Protein 2QND (pdb70)

Radius of gyration: 22.55 Å; Cα contacts (8 Å, |Δi|>4): 553; chains: 2; bounding box: 33×70×51 Å

Solvent-accessible surface area: 15335 Å² total

GO terms:
  GO:0005634 nucleus (C, IDA)
  GO:0005737 cytoplasm (C, IDA)
  GO:0003729 mRNA binding (F, IDA)
  GO:0035591 signaling adaptor activity (F, IDA)
  GO:0140694 membraneless organelle assembly (P, IDA)
  GO:0036464 cytoplasmic ribonucleoprotein granule (C, IDA)
  GO:0005730 nucleolus (C, TAS)
  GO:0005737 cytoplasm (C, TAS)
  GO:0005515 protein binding (F, IPI)
  GO:0002092 positive regulation of receptor internalization (P, IDA)
  GO:0042995 cell projection (C, IDA)
  GO:0043005 neuron projection (C, IDA)
  GO:0043204 perikaryon (C, IDA)
  GO:0043232 intracellular membraneless organelle (C, IDA)
  GO:0048471 perinuclear region of cytoplasm (C, IDA)
  GO:0071598 neuronal ribonucleoprotein granule (C, IDA)
  GO:0005654 nucleoplasm (C, IDA)
  GO:0005730 nucleolus (C, IDA)
  GO:0010494 cytoplasmic stress granule (C, IDA)
  GO:0030426 growth cone (C, IDA)

Structure (mmCIF, N/CA/C/O backbone):
data_2QND
#
_entry.id   2QND
#
_cell.length_a   71.00
_cell.length_b   70.70
_cell.length_c   68.16
_cell.angle_alpha   90.00
_cell.angle_beta   107.23
_cell.angle_gamma   90.00
#
_symmetry.space_group_name_H-M   'C 1 2 1'
#
loop_
_entity.id
_entity.type
_entity.pdbx_description
1 polymer 'FMR1 protein'
2 non-polymer 'MAGNESIUM ION'
3 water water
#
loop_
_atom_site.group_PDB
_atom_site.id
_atom_site.type_symbol
_atom_site.label_atom_id
_atom_site.label_alt_id
_atom_site.label_comp_id
_atom_site.label_asym_id
_atom_site.label_entity_id
_atom_site.label_seq_id
_atom_site.pdbx_PDB_ins_code
_atom_site.Cartn_x
_atom_site.Cartn_y
_atom_site.Cartn_z
_atom_site.occupancy
_atom_site.B_iso_or_equiv
_atom_site.auth_seq_id
_atom_site.auth_comp_id
_atom_site.auth_asym_id
_atom_site.auth_atom_id
_atom_site.pdbx_PDB_model_num
ATOM 1 N N . PHE A 1 4 ? 33.023 17.225 8.162 1.00 62.25 4 PHE A N 1
ATOM 2 C CA . PHE A 1 4 ? 32.896 18.506 8.913 1.00 63.35 4 PHE A CA 1
ATOM 3 C C . PHE A 1 4 ? 33.806 19.599 8.363 1.00 63.13 4 PHE A C 1
ATOM 4 O O . PHE A 1 4 ? 35.027 19.433 8.283 1.00 62.83 4 PHE A O 1
ATOM 12 N N . HIS A 1 5 ? 33.188 20.722 8.009 1.00 62.83 5 HIS A N 1
ATOM 13 C CA . HIS A 1 5 ? 33.870 21.830 7.360 1.00 62.39 5 HIS A CA 1
ATOM 14 C C . HIS A 1 5 ? 33.395 23.159 7.945 1.00 60.94 5 HIS A C 1
ATOM 15 O O . HIS A 1 5 ? 32.191 23.417 8.016 1.00 60.15 5 HIS A O 1
ATOM 22 N N . GLU A 1 6 ? 34.346 23.990 8.372 1.00 58.88 6 GLU A N 1
ATOM 23 C CA . GLU A 1 6 ? 34.041 25.359 8.784 1.00 58.66 6 GLU A CA 1
ATOM 24 C C . GLU A 1 6 ? 34.874 26.378 8.029 1.00 55.53 6 GLU A C 1
ATOM 25 O O . GLU A 1 6 ? 35.938 26.064 7.508 1.00 54.73 6 GLU A O 1
ATOM 31 N N . GLN A 1 7 ? 34.359 27.599 7.957 1.00 52.45 7 GLN A N 1
ATOM 32 C CA . GLN A 1 7 ? 35.046 28.672 7.272 1.00 51.33 7 GLN A CA 1
ATOM 33 C C . GLN A 1 7 ? 34.791 29.983 7.966 1.00 48.53 7 GLN A C 1
ATOM 34 O O . GLN A 1 7 ? 33.687 30.237 8.452 1.00 46.22 7 GLN A O 1
ATOM 40 N N . PHE A 1 8 ? 35.834 30.806 7.998 1.00 47.19 8 PHE A N 1
ATOM 41 C CA . PHE A 1 8 ? 35.810 32.110 8.658 1.00 44.84 8 PHE A CA 1
ATOM 42 C C . PHE A 1 8 ? 36.785 33.006 7.928 1.00 43.54 8 PHE A C 1
ATOM 43 O O . PHE A 1 8 ? 37.708 32.521 7.257 1.00 41.90 8 PHE A O 1
ATOM 51 N N . ILE A 1 9 ? 36.555 34.309 8.045 1.00 41.28 9 ILE A N 1
ATOM 52 C CA . ILE A 1 9 ? 37.353 35.309 7.352 1.00 42.76 9 ILE A CA 1
ATOM 53 C C . ILE A 1 9 ? 38.267 35.887 8.397 1.00 44.45 9 ILE A C 1
ATOM 54 O O . ILE A 1 9 ? 37.854 36.055 9.544 1.00 43.25 9 ILE A O 1
ATOM 59 N N . VAL A 1 10 ? 39.523 36.112 8.031 1.00 44.43 10 VAL A N 1
ATOM 60 C CA . VAL A 1 10 ? 40.478 36.801 8.899 1.00 43.96 10 VAL A CA 1
ATOM 61 C C . VAL A 1 10 ? 40.900 38.053 8.138 1.00 48.00 10 VAL A C 1
ATOM 62 O O . VAL A 1 10 ? 41.377 37.971 6.998 1.00 49.75 10 VAL A O 1
ATOM 66 N N . ARG A 1 11 ? 40.689 39.215 8.744 1.00 47.90 11 ARG A N 1
ATOM 67 C CA . ARG A 1 11 ? 41.020 40.464 8.080 1.00 49.80 11 ARG A CA 1
ATOM 68 C C . ARG A 1 11 ? 42.476 40.392 7.589 1.00 47.83 11 ARG A C 1
ATOM 69 O O . ARG A 1 11 ? 43.338 39.823 8.259 1.00 47.24 11 ARG A O 1
ATOM 77 N N . GLU A 1 12 ? 42.749 40.949 6.409 1.00 47.38 12 GLU A N 1
ATOM 78 C CA . GLU A 1 12 ? 44.035 40.727 5.743 1.00 47.45 12 GLU A CA 1
ATOM 79 C C . GLU A 1 12 ? 45.256 41.253 6.485 1.00 45.62 12 GLU A C 1
ATOM 80 O O . GLU A 1 12 ? 46.351 40.677 6.394 1.00 45.73 12 GLU A O 1
ATOM 86 N N . ASP A 1 13 ? 45.079 42.358 7.194 1.00 43.37 13 ASP A N 1
ATOM 87 C CA . ASP A 1 13 ? 46.146 42.902 8.050 1.00 46.40 13 ASP A CA 1
ATOM 88 C C . ASP A 1 13 ? 46.461 42.101 9.315 1.00 45.77 13 ASP A C 1
ATOM 89 O O . ASP A 1 13 ? 47.473 42.369 9.988 1.00 44.47 13 ASP A O 1
ATOM 94 N N . LEU A 1 14 ? 45.603 41.135 9.643 1.00 44.11 14 LEU A N 1
ATOM 95 C CA . LEU A 1 14 ? 45.839 40.191 10.762 1.00 44.09 14 LEU A CA 1
ATOM 96 C C . LEU A 1 14 ? 46.347 38.845 10.263 1.00 41.77 14 LEU A C 1
ATOM 97 O O . LEU A 1 14 ? 46.548 37.923 11.034 1.00 43.03 14 LEU A O 1
ATOM 110 N N . GLY A 1 16 ? 49.223 37.766 9.142 1.00 38.19 16 GLY A N 1
ATOM 111 C CA . GLY A 1 16 ? 50.500 37.330 9.726 1.00 39.19 16 GLY A CA 1
ATOM 112 C C . GLY A 1 16 ? 50.426 36.763 11.136 1.00 43.92 16 GLY A C 1
ATOM 113 O O . GLY A 1 16 ? 51.288 35.962 11.528 1.00 40.94 16 GLY A O 1
ATOM 114 N N . LEU A 1 17 ? 49.409 37.173 11.903 1.00 43.91 17 LEU A N 1
ATOM 115 C CA . LEU A 1 17 ? 49.118 36.547 13.194 1.00 42.94 17 LEU A CA 1
ATOM 116 C C . LEU A 1 17 ? 48.570 35.128 13.006 1.00 42.62 17 LEU A C 1
ATOM 117 O O . LEU A 1 17 ? 49.073 34.190 13.622 1.00 42.52 17 LEU A O 1
ATOM 122 N N . ALA A 1 18 ? 47.578 34.972 12.124 1.00 45.27 18 ALA A N 1
ATOM 123 C CA . ALA A 1 18 ? 46.972 33.668 11.799 1.00 43.61 18 ALA A CA 1
ATOM 124 C C . ALA A 1 18 ? 47.979 32.626 11.303 1.00 40.01 18 ALA A C 1
ATOM 125 O O . ALA A 1 18 ? 47.932 31.436 11.697 1.00 35.90 18 ALA A O 1
ATOM 127 N N . ILE A 1 19 ? 48.892 33.077 10.443 1.00 41.27 19 ILE A N 1
ATOM 128 C CA . ILE A 1 19 ? 49.877 32.192 9.846 1.00 42.07 19 ILE A CA 1
ATOM 129 C C . ILE A 1 19 ? 51.039 32.045 10.797 1.00 39.13 19 ILE A C 1
ATOM 130 O O . ILE A 1 19 ? 51.509 30.943 11.031 1.00 40.90 19 ILE A O 1
ATOM 135 N N . GLY A 1 20 ? 51.492 33.164 11.351 1.00 41.28 20 GLY A N 1
ATOM 136 C CA . GLY A 1 20 ? 52.550 33.157 12.355 1.00 41.83 20 GLY A CA 1
ATOM 137 C C . GLY A 1 20 ? 53.906 33.149 11.705 1.00 43.80 20 GLY A C 1
ATOM 138 O O . GLY A 1 20 ? 54.027 32.854 10.507 1.00 42.84 20 GLY A O 1
ATOM 139 N N . THR A 1 21 ? 54.939 33.456 12.479 1.00 43.56 21 THR A N 1
ATOM 140 C CA . THR A 1 21 ? 56.285 33.572 11.917 1.00 47.10 21 THR A CA 1
ATOM 141 C C . THR A 1 21 ? 56.745 32.258 11.290 1.00 48.45 21 THR A C 1
ATOM 142 O O . THR A 1 21 ? 56.951 31.259 11.982 1.00 49.53 21 THR A O 1
ATOM 146 N N . HIS A 1 22 ? 56.906 32.272 9.963 1.00 46.08 22 HIS A N 1
ATOM 147 C CA . HIS A 1 22 ? 57.215 31.074 9.189 1.00 44.67 22 HIS A CA 1
ATOM 148 C C . HIS A 1 22 ? 56.201 29.940 9.389 1.00 41.20 22 HIS A C 1
ATOM 149 O O . HIS A 1 22 ? 56.573 28.763 9.397 1.00 41.68 22 HIS A O 1
ATOM 156 N N . GLY A 1 23 ? 54.927 30.306 9.524 1.00 37.18 23 GLY A N 1
ATOM 157 C CA . GLY A 1 23 ? 53.835 29.354 9.544 1.00 40.49 23 GLY A CA 1
ATOM 158 C C . GLY A 1 23 ? 53.605 28.713 10.900 1.00 42.42 23 GLY A C 1
ATOM 159 O O . GLY A 1 23 ? 52.793 27.806 11.016 1.00 44.19 23 GLY A O 1
ATOM 160 N N . ALA A 1 24 ? 54.303 29.194 11.925 1.00 43.40 24 ALA A N 1
ATOM 161 C CA . ALA A 1 24 ? 54.299 28.556 13.232 1.00 43.19 24 ALA A CA 1
ATOM 162 C C . ALA A 1 24 ? 52.879 28.334 13.742 1.00 45.57 24 ALA A C 1
ATOM 163 O O . ALA A 1 24 ? 52.569 27.280 14.293 1.00 44.67 24 ALA A O 1
ATOM 165 N N . ASN A 1 25 ? 52.014 29.323 13.554 1.00 42.69 25 ASN A N 1
ATOM 166 C CA . ASN A 1 25 ? 50.666 29.225 14.101 1.00 43.46 25 ASN A CA 1
ATOM 167 C C . ASN A 1 25 ? 49.776 28.289 13.291 1.00 44.54 25 ASN A C 1
ATOM 168 O O . ASN A 1 25 ? 49.059 27.456 13.855 1.00 43.97 25 ASN A O 1
ATOM 173 N N . ILE A 1 26 ? 49.835 28.411 11.961 1.00 42.23 26 ILE A N 1
ATOM 174 C CA . ILE A 1 26 ? 49.032 27.556 11.111 1.00 41.80 26 ILE A CA 1
ATOM 175 C C . ILE A 1 26 ? 49.500 26.101 11.234 1.00 39.57 26 ILE A C 1
ATOM 176 O O . ILE A 1 26 ? 48.701 25.172 11.166 1.00 40.22 26 ILE A O 1
ATOM 181 N N . GLN A 1 27 ? 50.798 25.914 11.456 1.00 41.80 27 GLN A N 1
ATOM 182 C CA . GLN A 1 27 ? 51.348 24.594 11.738 1.00 43.12 27 GLN A CA 1
ATOM 183 C C . GLN A 1 27 ? 50.660 23.932 12.950 1.00 42.60 27 GLN A C 1
ATOM 184 O O . GLN A 1 27 ? 50.265 22.783 12.895 1.00 41.64 27 GLN A O 1
ATOM 190 N N . GLN A 1 28 ? 50.502 24.686 14.027 1.00 45.97 28 GLN A N 1
ATOM 191 C CA . GLN A 1 28 ? 49.748 24.220 15.181 1.00 46.61 28 GLN A CA 1
ATOM 192 C C . GLN A 1 28 ? 48.335 23.832 14.829 1.00 42.19 28 GLN A C 1
ATOM 193 O O . GLN A 1 28 ? 47.877 22.791 15.239 1.00 41.78 28 GLN A O 1
ATOM 199 N N . ALA A 1 29 ? 47.634 24.670 14.080 1.00 44.12 29 ALA A N 1
ATOM 200 C CA . ALA A 1 29 ? 46.260 24.336 13.714 1.00 45.72 29 ALA A CA 1
ATOM 201 C C . ALA A 1 29 ? 46.243 23.083 12.848 1.00 47.14 29 ALA A C 1
ATOM 202 O O . ALA A 1 29 ? 45.322 22.259 12.947 1.00 49.62 29 ALA A O 1
ATOM 204 N N . ARG A 1 30 ? 47.265 22.912 12.014 1.00 45.78 30 ARG A N 1
ATOM 205 C CA . ARG A 1 30 ? 47.324 21.703 11.177 1.00 46.91 30 ARG A CA 1
ATOM 206 C C . ARG A 1 30 ? 47.597 20.421 11.956 1.00 47.86 30 ARG A C 1
ATOM 207 O O . ARG A 1 30 ? 47.064 19.372 11.609 1.00 48.30 30 ARG A O 1
ATOM 215 N N . LYS A 1 31 ? 48.418 20.493 12.995 1.00 50.76 31 LYS A N 1
ATOM 216 C CA . LYS A 1 31 ? 48.764 19.300 13.762 1.00 52.10 31 LYS A CA 1
ATOM 217 C C . LYS A 1 31 ? 47.701 18.918 14.801 1.00 51.72 31 LYS A C 1
ATOM 218 O O . LYS A 1 31 ? 47.954 18.067 15.641 1.00 52.60 31 LYS A O 1
ATOM 224 N N . VAL A 1 32 ? 46.519 19.535 14.751 1.00 50.31 32 VAL A N 1
ATOM 225 C CA . VAL A 1 32 ? 45.404 19.139 15.628 1.00 47.52 32 VAL A CA 1
ATOM 226 C C . VAL A 1 32 ? 44.851 17.777 15.168 1.00 46.04 32 VAL A C 1
ATOM 227 O O . VAL A 1 32 ? 44.422 17.636 14.027 1.00 44.93 32 VAL A O 1
ATOM 231 N N . PRO A 1 33 ? 44.827 16.784 16.072 1.00 45.15 33 PRO A N 1
ATOM 232 C CA . PRO A 1 33 ? 44.372 15.463 15.657 1.00 47.00 33 PRO A CA 1
ATOM 233 C C . PRO A 1 33 ? 42.921 15.522 15.202 1.00 47.40 33 PRO A C 1
ATOM 234 O O . PRO A 1 33 ? 42.091 16.135 15.874 1.00 46.56 33 PRO A O 1
ATOM 238 N N . GLY A 1 34 ? 42.641 14.928 14.046 1.00 48.27 34 GLY A N 1
ATOM 239 C CA . GLY A 1 34 ? 41.313 14.983 13.441 1.00 48.86 34 GLY A CA 1
ATOM 240 C C . GLY A 1 34 ? 41.180 15.971 12.293 1.00 48.39 34 GLY A C 1
ATOM 241 O O . GLY A 1 34 ? 40.285 15.826 11.466 1.00 50.36 34 GLY A O 1
ATOM 242 N N . VAL A 1 35 ? 42.048 16.980 12.239 1.00 48.73 35 VAL A N 1
ATOM 243 C CA . VAL A 1 35 ? 41.996 17.966 11.158 1.00 48.65 35 VAL A CA 1
ATOM 244 C C . VAL A 1 35 ? 42.591 17.342 9.902 1.00 49.90 35 VAL A C 1
ATOM 245 O O . VAL A 1 35 ? 43.732 16.882 9.902 1.00 53.22 35 VAL A O 1
ATOM 249 N N . THR A 1 36 ? 41.791 17.306 8.843 1.00 48.41 36 THR A N 1
ATOM 250 C CA . THR A 1 36 ? 42.182 16.722 7.565 1.00 45.69 36 THR A CA 1
ATOM 251 C C . THR A 1 36 ? 42.945 17.731 6.725 1.00 45.70 36 THR A C 1
ATOM 252 O O . THR A 1 36 ? 43.937 17.381 6.080 1.00 49.10 36 THR A O 1
ATOM 256 N N . ALA A 1 37 ? 42.483 18.979 6.729 1.00 43.15 37 ALA A N 1
ATOM 257 C CA . ALA A 1 37 ? 43.055 20.016 5.874 1.00 44.17 37 ALA A CA 1
ATOM 258 C C . ALA A 1 37 ? 42.622 21.429 6.269 1.00 44.10 37 ALA A C 1
ATOM 259 O O . ALA A 1 37 ? 41.511 21.649 6.755 1.00 44.62 37 ALA A O 1
ATOM 261 N N . ILE A 1 38 ? 43.517 22.382 6.034 1.00 44.68 38 ILE A N 1
ATOM 262 C CA . ILE A 1 38 ? 43.233 23.801 6.226 1.00 43.50 38 ILE A CA 1
ATOM 263 C C . ILE A 1 38 ? 43.652 24.556 4.987 1.00 45.03 38 ILE A C 1
ATOM 264 O O . ILE A 1 38 ? 44.809 24.497 4.599 1.00 47.50 38 ILE A O 1
ATOM 269 N N . ASP A 1 39 ? 42.735 25.273 4.360 1.00 48.19 39 ASP A N 1
ATOM 270 C CA . ASP A 1 39 ? 43.082 25.998 3.136 1.00 50.35 39 ASP A CA 1
ATOM 271 C C . ASP A 1 39 ? 42.733 27.447 3.285 1.00 49.92 39 ASP A C 1
ATOM 272 O O . ASP A 1 39 ? 41.646 27.768 3.729 1.00 50.24 39 ASP A O 1
ATOM 277 N N . LEU A 1 40 ? 43.636 28.318 2.852 1.00 51.49 40 LEU A N 1
ATOM 278 C CA . LEU A 1 40 ? 43.353 29.731 2.825 1.00 51.50 40 LEU A CA 1
ATOM 279 C C . LEU A 1 40 ? 43.088 30.166 1.378 1.00 51.30 40 LEU A C 1
ATOM 280 O O . LEU A 1 40 ? 43.943 30.003 0.499 1.00 47.53 40 LEU A O 1
ATOM 285 N N . ASP A 1 41 ? 41.876 30.672 1.147 1.00 51.50 41 ASP A N 1
ATOM 286 C CA . ASP A 1 41 ? 41.513 31.384 -0.081 1.00 53.20 41 ASP A CA 1
ATOM 287 C C . ASP A 1 41 ? 41.938 32.853 0.088 1.00 52.76 41 ASP A C 1
ATOM 288 O O . ASP A 1 41 ? 41.209 33.679 0.663 1.00 53.42 41 ASP A O 1
ATOM 293 N N . GLU A 1 42 ? 43.140 33.156 -0.410 1.00 52.55 42 GLU A N 1
ATOM 294 C CA . GLU A 1 42 ? 43.782 34.458 -0.195 1.00 51.73 42 GLU A CA 1
ATOM 295 C C . GLU A 1 42 ? 43.049 35.648 -0.839 1.00 52.33 42 GLU A C 1
ATOM 296 O O . GLU A 1 42 ? 43.199 36.780 -0.387 1.00 56.06 42 GLU A O 1
ATOM 302 N N . ASP A 1 43 ? 42.252 35.409 -1.871 1.00 50.71 43 ASP A N 1
ATOM 303 C CA . ASP A 1 43 ? 41.479 36.502 -2.465 1.00 50.39 43 ASP A CA 1
ATOM 304 C C . ASP A 1 43 ? 40.190 36.804 -1.700 1.00 48.85 43 ASP A C 1
ATOM 305 O O . ASP A 1 43 ? 39.515 37.784 -1.989 1.00 48.10 43 ASP A O 1
ATOM 310 N N . THR A 1 44 ? 39.836 35.963 -0.739 1.00 47.19 44 THR A N 1
ATOM 311 C CA . THR A 1 44 ? 38.737 36.292 0.173 1.00 46.33 44 THR A CA 1
ATOM 312 C C . THR A 1 44 ? 39.137 36.219 1.638 1.00 45.27 44 THR A C 1
ATOM 313 O O . THR A 1 44 ? 38.280 36.407 2.504 1.00 46.88 44 THR A O 1
ATOM 317 N N . CYS A 1 45 ? 40.421 35.945 1.908 1.00 45.71 45 CYS A N 1
ATOM 318 C CA . CYS A 1 45 ? 40.949 35.797 3.275 1.00 46.04 45 CYS A CA 1
ATOM 319 C C . CYS A 1 45 ? 40.163 34.809 4.130 1.00 43.72 45 CYS A C 1
ATOM 320 O O . CYS A 1 45 ? 40.063 34.972 5.353 1.00 40.76 45 CYS A O 1
ATOM 323 N N . THR A 1 46 ? 39.635 33.777 3.475 1.00 41.68 46 THR A N 1
ATOM 324 C CA . THR A 1 46 ? 38.755 32.811 4.100 1.00 39.07 46 THR A CA 1
ATOM 325 C C . THR A 1 46 ? 39.531 31.521 4.312 1.00 40.40 46 THR A C 1
ATOM 326 O O . THR A 1 46 ? 40.080 30.954 3.366 1.00 40.07 46 THR A O 1
ATOM 330 N N . PHE A 1 47 ? 39.611 31.093 5.567 1.00 40.36 47 PHE A N 1
ATOM 331 C CA . PHE A 1 47 ? 40.086 29.746 5.914 1.00 40.93 47 PHE A CA 1
ATOM 332 C C . PHE A 1 47 ? 38.947 28.768 5.825 1.00 41.24 47 PHE A C 1
ATOM 333 O O . PHE A 1 47 ? 37.838 29.074 6.265 1.00 40.71 47 PHE A O 1
ATOM 341 N N . HIS A 1 48 ? 39.241 27.599 5.258 1.00 41.06 48 HIS A N 1
ATOM 342 C CA . HIS A 1 48 ? 38.361 26.453 5.280 1.00 42.78 48 HIS A CA 1
ATOM 343 C C . HIS A 1 48 ? 39.120 25.363 5.993 1.00 43.39 48 HIS A C 1
ATOM 344 O O . HIS A 1 48 ? 40.250 25.071 5.626 1.00 47.29 48 HIS A O 1
ATOM 351 N N . ILE A 1 49 ? 38.495 24.772 7.006 1.00 43.68 49 ILE A N 1
ATOM 352 C CA . ILE A 1 49 ? 39.102 23.725 7.802 1.00 43.44 49 ILE A CA 1
ATOM 353 C C . ILE A 1 49 ? 38.217 22.516 7.625 1.00 44.50 49 ILE A C 1
ATOM 354 O O . ILE A 1 49 ? 37.012 22.625 7.790 1.00 44.45 49 ILE A O 1
ATOM 359 N N . TYR A 1 50 ? 38.815 21.383 7.249 1.00 47.26 50 TYR A N 1
ATOM 360 C CA . TYR A 1 50 ? 38.094 20.132 7.008 1.00 47.89 50 TYR A CA 1
ATOM 361 C C . TYR A 1 50 ? 38.586 19.090 7.990 1.00 47.90 50 TYR A C 1
ATOM 362 O O . TYR A 1 50 ? 39.763 19.069 8.326 1.00 47.30 50 TYR A O 1
ATOM 371 N N . GLY A 1 51 ? 37.699 18.233 8.473 1.00 48.20 51 GLY A N 1
ATOM 372 C CA . GLY A 1 51 ? 38.121 17.259 9.470 1.00 51.52 51 GLY A CA 1
ATOM 373 C C . GLY A 1 51 ? 37.093 16.243 9.901 1.00 51.59 51 GLY A C 1
ATOM 374 O O . GLY A 1 51 ? 35.917 16.363 9.580 1.00 53.31 51 GLY A O 1
ATOM 375 N N . GLU A 1 52 ? 37.563 15.271 10.680 1.00 54.70 52 GLU A N 1
ATOM 376 C CA . GLU A 1 52 ? 36.804 14.062 11.057 1.00 55.89 52 GLU A CA 1
ATOM 377 C C . GLU A 1 52 ? 35.688 14.314 12.090 1.00 54.47 52 GLU A C 1
ATOM 378 O O . GLU A 1 52 ? 34.649 13.656 12.065 1.00 50.94 52 GLU A O 1
ATOM 384 N N . ASP A 1 53 ? 35.919 15.238 13.015 1.00 55.15 53 ASP A N 1
ATOM 385 C CA . ASP A 1 53 ? 34.870 15.646 13.958 1.00 54.79 53 ASP A CA 1
ATOM 386 C C . ASP A 1 53 ? 34.804 17.163 14.088 1.00 53.02 53 ASP A C 1
ATOM 387 O O . ASP A 1 53 ? 35.702 17.878 13.651 1.00 49.55 53 ASP A O 1
ATOM 392 N N . GLN A 1 54 ? 33.719 17.639 14.679 1.00 51.93 54 GLN A N 1
ATOM 393 C CA . GLN A 1 54 ? 33.505 19.063 14.860 1.00 54.53 54 GLN A CA 1
ATOM 394 C C . GLN A 1 54 ? 34.529 19.667 15.824 1.00 54.00 54 GLN A C 1
ATOM 395 O O . GLN A 1 54 ? 35.080 20.734 15.552 1.00 52.98 54 GLN A O 1
ATOM 401 N N . ASP A 1 55 ? 34.757 18.988 16.953 1.00 54.17 55 ASP A N 1
ATOM 402 C CA . ASP A 1 55 ? 35.654 19.467 18.012 1.00 52.67 55 ASP A CA 1
ATOM 403 C C . ASP A 1 55 ? 37.051 19.743 17.442 1.00 50.71 55 ASP A C 1
ATOM 404 O O . ASP A 1 55 ? 37.637 20.796 17.706 1.00 48.76 55 ASP A O 1
ATOM 409 N N . ALA A 1 56 ? 37.541 18.834 16.602 1.00 47.15 56 ALA A N 1
ATOM 410 C CA . ALA A 1 56 ? 38.866 18.966 16.011 1.00 45.83 56 ALA A CA 1
ATOM 411 C C . ALA A 1 56 ? 38.968 20.197 15.107 1.00 45.75 56 ALA A C 1
ATOM 412 O O . ALA A 1 56 ? 39.941 20.941 15.184 1.00 42.58 56 ALA A O 1
ATOM 414 N N . VAL A 1 57 ? 37.958 20.401 14.264 1.00 47.28 57 VAL A N 1
ATOM 415 C CA . VAL A 1 57 ? 37.922 21.527 13.325 1.00 47.09 57 VAL A CA 1
ATOM 416 C C . VAL A 1 57 ? 37.789 22.839 14.094 1.00 46.97 57 VAL A C 1
ATOM 417 O O . VAL A 1 57 ? 38.372 23.852 13.717 1.00 46.95 57 VAL A O 1
ATOM 421 N N . LYS A 1 58 ? 37.026 22.808 15.180 1.00 48.22 58 LYS A N 1
ATOM 422 C CA . LYS A 1 58 ? 36.858 23.982 16.034 1.00 50.06 58 LYS A CA 1
ATOM 423 C C . LYS A 1 58 ? 38.161 24.348 16.754 1.00 47.23 58 LYS A C 1
ATOM 424 O O . LYS A 1 58 ? 38.539 25.512 16.819 1.00 47.11 58 LYS A O 1
ATOM 430 N N . LYS A 1 59 ? 38.836 23.333 17.282 1.00 50.59 59 LYS A N 1
ATOM 431 C CA . LYS A 1 59 ? 40.152 23.471 17.926 1.00 49.49 59 LYS A CA 1
ATOM 432 C C . LYS A 1 59 ? 41.160 24.127 16.954 1.00 46.75 59 LYS A C 1
ATOM 433 O O . LYS A 1 59 ? 41.918 25.019 17.318 1.00 45.68 59 LYS A O 1
ATOM 439 N N . ALA A 1 60 ? 41.142 23.707 15.697 1.00 45.86 60 ALA A N 1
ATOM 440 C CA . ALA A 1 60 ? 41.990 24.345 14.682 1.00 44.50 60 ALA A CA 1
ATOM 441 C C . ALA A 1 60 ? 41.553 25.798 14.380 1.00 43.64 60 ALA A C 1
ATOM 442 O O . ALA A 1 60 ? 42.381 26.706 14.269 1.00 41.53 60 ALA A O 1
ATOM 444 N N . ARG A 1 61 ? 40.248 26.029 14.260 1.00 44.20 61 ARG A N 1
ATOM 445 C CA . ARG A 1 61 ? 39.731 27.381 14.085 1.00 42.39 61 ARG A CA 1
ATOM 446 C C . ARG A 1 61 ? 40.219 28.259 15.202 1.00 42.34 61 ARG A C 1
ATOM 447 O O . ARG A 1 61 ? 40.637 29.386 14.974 1.00 43.70 61 ARG A O 1
ATOM 455 N N . SER A 1 62 ? 40.200 27.710 16.416 1.00 42.54 62 SER A N 1
ATOM 456 C CA . SER A 1 62 ? 40.581 28.449 17.598 1.00 45.87 62 SER A CA 1
ATOM 457 C C . SER A 1 62 ? 41.929 29.157 17.451 1.00 45.04 62 SER A C 1
ATOM 458 O O . SER A 1 62 ? 42.084 30.278 17.916 1.00 45.72 62 SER A O 1
ATOM 461 N N . PHE A 1 63 ? 42.897 28.513 16.811 1.00 43.07 63 PHE A N 1
ATOM 462 C CA . PHE A 1 63 ? 44.219 29.121 16.636 1.00 44.76 63 PHE A CA 1
ATOM 463 C C . PHE A 1 63 ? 44.199 30.239 15.594 1.00 41.89 63 PHE A C 1
ATOM 464 O O . PHE A 1 63 ? 45.020 31.164 15.651 1.00 43.50 63 PHE A O 1
ATOM 472 N N . LEU A 1 64 ? 43.332 30.120 14.585 1.00 44.87 64 LEU A N 1
ATOM 473 C CA . LEU A 1 64 ? 43.453 30.965 13.381 1.00 41.66 64 LEU A CA 1
ATOM 474 C C . LEU A 1 64 ? 42.501 32.134 13.401 1.00 44.43 64 LEU A C 1
ATOM 475 O O . LEU A 1 64 ? 42.752 33.106 12.695 1.00 41.02 64 LEU A O 1
ATOM 480 N N . GLU A 1 65 ? 41.437 32.070 14.225 1.00 41.29 65 GLU A N 1
ATOM 481 C CA . GLU A 1 65 ? 40.375 33.062 14.136 1.00 40.18 65 GLU A CA 1
ATOM 482 C C . GLU A 1 65 ? 40.708 34.382 14.838 1.00 44.83 65 GLU A C 1
ATOM 483 O O . GLU A 1 65 ? 40.098 34.767 15.868 1.00 45.86 65 GLU A O 1
ATOM 489 N N . PHE A 1 66 ? 41.687 35.091 14.266 1.00 43.07 66 PHE A N 1
ATOM 490 C CA . PHE A 1 66 ? 42.038 36.414 14.731 1.00 40.59 66 PHE A CA 1
ATOM 491 C C . PHE A 1 66 ? 41.026 37.466 14.350 1.00 45.52 66 PHE A C 1
ATOM 492 O O . PHE A 1 66 ? 40.481 37.461 13.238 1.00 41.77 66 PHE A O 1
ATOM 500 N N . ALA A 1 67 ? 40.812 38.402 15.280 1.00 42.30 67 ALA A N 1
ATOM 501 C CA . ALA A 1 67 ? 39.916 39.509 15.052 1.00 45.39 67 ALA A CA 1
ATOM 502 C C . ALA A 1 67 ? 40.402 40.754 15.800 1.00 48.21 67 ALA A C 1
ATOM 503 O O . ALA A 1 67 ? 41.218 40.662 16.725 1.00 45.71 67 ALA A O 1
ATOM 505 N N . GLU A 1 68 ? 39.937 41.919 15.344 1.00 50.70 68 GLU A N 1
AT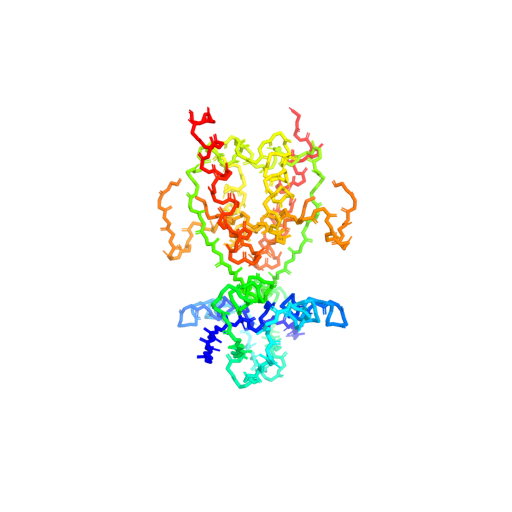OM 506 C CA . GLU A 1 68 ? 40.092 43.166 16.080 1.00 51.13 68 GLU A CA 1
ATOM 507 C C . GLU A 1 68 ? 38.718 43.572 16.533 1.00 53.63 68 GLU A C 1
ATOM 508 O O . GLU A 1 68 ? 37.938 44.055 15.721 1.00 54.72 68 GLU A O 1
ATOM 514 N N . ASP A 1 69 ? 38.425 43.385 17.821 1.00 51.65 69 ASP A N 1
ATOM 515 C CA . ASP A 1 69 ? 37.093 43.687 18.353 1.00 50.68 69 ASP A CA 1
ATOM 516 C C . ASP A 1 69 ? 37.122 44.775 19.416 1.00 49.93 69 ASP A C 1
ATOM 517 O O . ASP A 1 69 ? 37.996 44.786 20.274 1.00 52.07 69 ASP A O 1
ATOM 522 N N . VAL A 1 70 ? 36.177 45.710 19.299 1.00 50.36 70 VAL A N 1
ATOM 523 C CA . VAL A 1 70 ? 36.012 46.856 20.206 1.00 48.41 70 VAL A CA 1
ATOM 524 C C . VAL A 1 70 ? 35.061 46.509 21.354 1.00 48.09 70 VAL A C 1
ATOM 525 O O . VAL A 1 70 ? 33.889 46.133 21.126 1.00 43.41 70 VAL A O 1
ATOM 529 N N . ILE A 1 71 ? 35.563 46.658 22.575 1.00 47.99 71 ILE A N 1
ATOM 530 C CA . ILE A 1 71 ? 34.758 46.570 23.785 1.00 49.15 71 ILE A CA 1
ATOM 531 C C . ILE A 1 71 ? 34.650 47.965 24.397 1.00 47.17 71 ILE A C 1
ATOM 532 O O . ILE A 1 71 ? 35.644 48.677 24.577 1.00 46.84 71 ILE A O 1
ATOM 537 N N . GLN A 1 72 ? 33.424 48.361 24.707 1.00 45.70 72 GLN A N 1
ATOM 538 C CA . GLN A 1 72 ? 33.170 49.671 25.263 1.00 43.88 72 GLN A CA 1
ATOM 539 C C . GLN A 1 72 ? 33.122 49.561 26.773 1.00 44.39 72 GLN A C 1
ATOM 540 O O . GLN A 1 72 ? 32.263 48.857 27.313 1.00 44.47 72 GLN A O 1
ATOM 546 N N . VAL A 1 73 ? 34.018 50.302 27.429 1.00 44.02 73 VAL A N 1
ATOM 547 C CA . VAL A 1 73 ? 34.234 50.245 28.867 1.00 43.00 73 VAL A CA 1
ATOM 548 C C . VAL A 1 73 ? 33.692 51.543 29.449 1.00 45.46 73 VAL A C 1
ATOM 549 O O . VAL A 1 73 ? 34.041 52.619 28.973 1.00 44.55 73 VAL A O 1
ATOM 553 N N . PRO A 1 74 ? 32.779 51.447 30.445 1.00 44.86 74 PRO A N 1
ATOM 554 C CA . PRO A 1 74 ? 32.267 52.655 31.081 1.00 46.03 74 PRO A CA 1
ATOM 555 C C . PRO A 1 74 ? 33.384 53.535 31.606 1.00 47.04 74 PRO A C 1
ATOM 556 O O . PRO A 1 74 ? 34.283 53.055 32.292 1.00 48.65 74 PRO A O 1
ATOM 560 N N . ARG A 1 75 ? 33.315 54.814 31.267 1.00 46.82 75 ARG A N 1
ATOM 561 C CA . ARG A 1 75 ? 34.326 55.787 31.651 1.00 50.34 75 ARG A CA 1
ATOM 562 C C . ARG A 1 75 ? 34.452 55.864 33.163 1.00 49.79 75 ARG A C 1
ATOM 563 O O . ARG A 1 75 ? 35.551 55.890 33.685 1.00 50.39 75 ARG A O 1
ATOM 571 N N . ASN A 1 76 ? 33.320 55.895 33.861 1.00 51.55 76 ASN A N 1
ATOM 572 C CA . ASN A 1 76 ? 33.314 55.942 35.333 1.00 51.04 76 ASN A CA 1
ATOM 573 C C . ASN A 1 76 ? 33.989 54.744 36.028 1.00 49.88 76 ASN A C 1
ATOM 574 O O . ASN A 1 76 ? 34.264 54.794 37.222 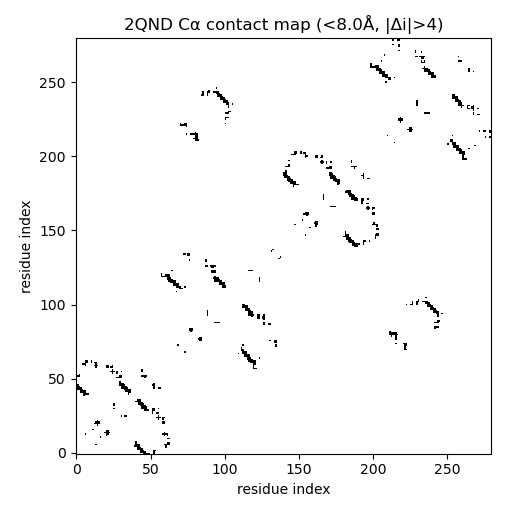1.00 47.81 76 ASN A O 1
ATOM 579 N N . LEU A 1 77 ? 34.272 53.679 35.278 1.00 49.68 77 LEU A N 1
ATOM 580 C CA . LEU A 1 77 ? 34.901 52.475 35.845 1.00 48.63 77 LEU A CA 1
ATOM 581 C C . LEU A 1 77 ? 36.278 52.181 35.239 1.00 46.74 77 LEU A C 1
ATOM 582 O O . LEU A 1 77 ? 36.922 51.204 35.617 1.00 46.17 77 LEU A O 1
ATOM 587 N N . VAL A 1 78 ? 36.747 53.020 34.316 1.00 46.18 78 VAL A N 1
ATOM 588 C CA . VAL A 1 78 ? 37.905 52.648 33.506 1.00 45.15 78 VAL A CA 1
ATOM 589 C C . VAL A 1 78 ? 39.122 52.290 34.373 1.00 42.97 78 VAL A C 1
ATOM 590 O O . VAL A 1 78 ? 39.845 51.336 34.066 1.00 45.14 78 VAL A O 1
ATOM 594 N N . GLY A 1 79 ? 39.315 53.010 35.473 1.00 40.94 79 GLY A N 1
ATOM 595 C CA . GLY A 1 79 ? 40.477 52.791 36.334 1.00 43.73 79 GLY A CA 1
ATOM 596 C C . GLY A 1 79 ? 40.557 51.409 36.974 1.00 44.02 79 GLY A C 1
ATOM 597 O O . GLY A 1 79 ? 41.656 50.933 37.313 1.00 39.63 79 GLY A O 1
ATOM 598 N N . LYS A 1 80 ? 39.399 50.764 37.124 1.00 46.39 80 LYS A N 1
ATOM 599 C CA . LYS A 1 80 ? 39.302 49.433 37.761 1.00 48.21 80 LYS A CA 1
ATOM 600 C C . LYS A 1 80 ? 39.949 48.369 36.897 1.00 49.23 80 LYS A C 1
ATOM 601 O O . LYS A 1 80 ? 40.416 47.344 37.384 1.00 46.54 80 LYS A O 1
ATOM 607 N N . VAL A 1 81 ? 39.966 48.635 35.600 1.00 46.57 81 VAL A N 1
ATOM 608 C CA . VAL A 1 81 ? 40.496 47.713 34.615 1.00 51.65 81 VAL A CA 1
ATOM 609 C C . VAL A 1 81 ? 41.965 48.023 34.272 1.00 50.38 81 VAL A C 1
ATOM 610 O O . VAL A 1 81 ? 42.702 47.137 33.839 1.00 48.36 81 VAL A O 1
ATOM 614 N N . ILE A 1 82 ? 42.389 49.266 34.512 1.00 49.84 82 ILE A N 1
ATOM 615 C CA . ILE A 1 82 ? 43.745 49.710 34.182 1.00 50.14 82 ILE A CA 1
ATOM 616 C C . ILE A 1 82 ? 44.723 49.356 35.307 1.00 52.74 82 ILE A C 1
ATOM 617 O O . ILE A 1 82 ? 45.847 48.879 35.060 1.00 48.15 82 ILE A O 1
ATOM 622 N N . GLY A 1 83 ? 44.278 49.587 36.541 1.00 54.07 83 GLY A N 1
ATOM 623 C CA . GLY A 1 83 ? 45.046 49.244 37.717 1.00 56.45 83 GLY A CA 1
ATOM 624 C C . GLY A 1 83 ? 46.062 50.304 38.109 1.00 60.28 83 GLY A C 1
ATOM 625 O O . GLY A 1 83 ? 46.203 51.345 37.446 1.00 58.70 83 GLY A O 1
ATOM 626 N N . LYS A 1 84 ? 46.753 50.032 39.215 1.00 65.10 84 LYS A N 1
ATOM 627 C CA . LYS A 1 84 ? 47.964 50.755 39.574 1.00 68.59 84 LYS A CA 1
ATOM 628 C C . LYS A 1 84 ? 49.016 50.393 38.534 1.00 70.61 84 LYS A C 1
ATOM 629 O O . LYS A 1 84 ? 48.976 49.308 37.955 1.00 69.04 84 LYS A O 1
ATOM 635 N N . ASN A 1 85 ? 49.943 51.304 38.270 1.00 72.90 85 ASN A N 1
ATOM 636 C CA . ASN A 1 85 ? 51.102 50.965 37.465 1.00 73.02 85 ASN A CA 1
ATOM 637 C C . ASN A 1 85 ? 50.671 50.249 36.180 1.00 74.75 85 ASN A C 1
ATOM 638 O O . ASN A 1 85 ? 51.261 49.234 35.801 1.00 79.02 85 ASN A O 1
ATOM 643 N N . GLY A 1 86 ? 49.617 50.762 35.532 1.00 72.07 86 GLY A N 1
ATOM 644 C CA . GLY A 1 86 ? 49.010 50.133 34.345 1.00 67.62 86 GLY A CA 1
ATOM 645 C C . GLY A 1 86 ? 49.102 48.618 34.328 1.00 62.24 86 GLY A C 1
ATOM 646 O O . GLY A 1 86 ? 49.090 47.998 33.270 1.00 60.58 86 GLY A O 1
ATOM 647 N N . LYS A 1 87 ? 49.143 48.024 35.513 1.00 59.87 87 LYS A N 1
ATOM 648 C CA . LYS A 1 87 ? 49.631 46.667 35.684 1.00 58.60 87 LYS A CA 1
ATOM 649 C C . LYS A 1 87 ? 48.531 45.653 35.431 1.00 54.20 87 LYS A C 1
ATOM 650 O O . LYS A 1 87 ? 48.788 44.559 34.930 1.00 54.52 87 LYS A O 1
ATOM 656 N N . LEU A 1 88 ? 47.303 46.029 35.776 1.00 48.14 88 LEU A N 1
ATOM 657 C CA . LEU A 1 88 ? 46.168 45.142 35.661 1.00 47.20 88 LEU A CA 1
ATOM 658 C C . LEU A 1 88 ? 45.823 44.929 34.195 1.00 45.79 88 LEU A C 1
ATOM 659 O O . LEU A 1 88 ? 45.719 43.794 33.728 1.00 48.98 88 LEU A O 1
ATOM 664 N N . ILE A 1 89 ? 45.694 46.007 33.441 1.00 46.88 89 ILE A N 1
ATOM 665 C CA . ILE A 1 89 ? 45.437 45.858 32.007 1.00 46.68 89 ILE A CA 1
ATOM 666 C C . ILE A 1 89 ? 46.525 45.025 31.292 1.00 47.13 89 ILE A C 1
ATOM 667 O O . ILE A 1 89 ? 46.218 44.217 30.418 1.00 48.04 89 ILE A O 1
ATOM 672 N N . GLN A 1 90 ? 47.787 45.197 31.674 1.00 42.89 90 GLN A N 1
ATOM 673 C CA . GLN A 1 90 ? 48.848 44.345 31.127 1.00 43.37 90 GLN A CA 1
ATOM 674 C C . GLN A 1 90 ? 48.681 42.866 31.522 1.00 44.51 90 GLN A C 1
ATOM 675 O O . GLN A 1 90 ? 48.908 41.988 30.712 1.00 46.13 90 GLN A O 1
ATOM 681 N N . GLU A 1 91 ? 48.322 42.591 32.781 1.00 44.36 91 GLU A N 1
ATOM 682 C CA . GLU A 1 91 ? 48.068 41.216 33.211 1.00 44.12 91 GLU A CA 1
ATOM 683 C C . GLU A 1 91 ? 46.911 40.581 32.468 1.00 45.58 91 GLU A C 1
ATOM 684 O O . GLU A 1 91 ? 46.927 39.391 32.161 1.00 47.14 91 GLU A O 1
ATOM 690 N N . ILE A 1 92 ? 45.905 41.390 32.187 1.00 42.76 92 ILE A N 1
ATOM 691 C CA . ILE A 1 92 ? 44.717 40.943 31.481 1.00 41.90 92 ILE A CA 1
ATOM 692 C C . ILE A 1 92 ? 45.079 40.520 30.045 1.00 42.82 92 ILE A C 1
ATOM 693 O O . ILE A 1 92 ? 44.662 39.456 29.551 1.00 41.82 92 ILE A O 1
ATOM 698 N N . VAL A 1 93 ? 45.882 41.348 29.391 1.00 41.30 93 VAL A N 1
ATOM 699 C CA . VAL A 1 93 ? 46.382 41.047 28.038 1.00 40.68 93 VAL A CA 1
ATOM 700 C C . VAL A 1 93 ? 47.233 39.815 28.096 1.00 43.75 93 VAL A C 1
ATOM 701 O O . VAL A 1 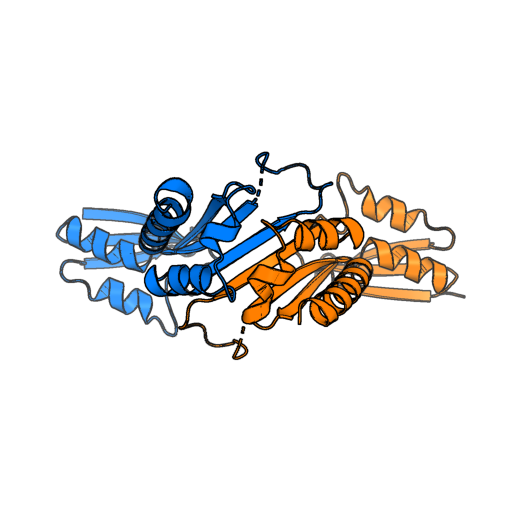93 ? 47.099 38.909 27.274 1.00 41.42 93 VAL A O 1
ATOM 705 N N . ASP A 1 94 ? 48.111 39.759 29.098 1.00 43.16 94 ASP A N 1
ATOM 706 C CA . ASP A 1 94 ? 49.010 38.634 29.200 1.00 44.57 94 ASP A CA 1
ATOM 707 C C . ASP A 1 94 ? 48.331 37.326 29.560 1.00 46.72 94 ASP A C 1
ATOM 708 O O . ASP A 1 94 ? 48.645 36.299 28.955 1.00 44.85 94 ASP A O 1
ATOM 713 N N . LYS A 1 95 ? 47.398 37.348 30.504 1.00 45.35 95 LYS A N 1
ATOM 714 C CA . LYS A 1 95 ? 46.714 36.117 30.880 1.00 48.31 95 LYS A CA 1
ATOM 715 C C . LYS A 1 95 ? 45.781 35.671 29.801 1.00 46.19 95 LYS A C 1
ATOM 716 O O . LYS A 1 95 ? 45.720 34.481 29.518 1.00 47.57 95 LYS A O 1
ATOM 722 N N . SER A 1 96 ? 45.051 36.619 29.209 1.00 46.37 96 SER A N 1
ATOM 723 C CA . SER A 1 96 ? 44.005 36.315 28.246 1.00 47.17 96 SER A CA 1
ATOM 724 C C . SER A 1 96 ? 44.578 35.644 26.998 1.00 47.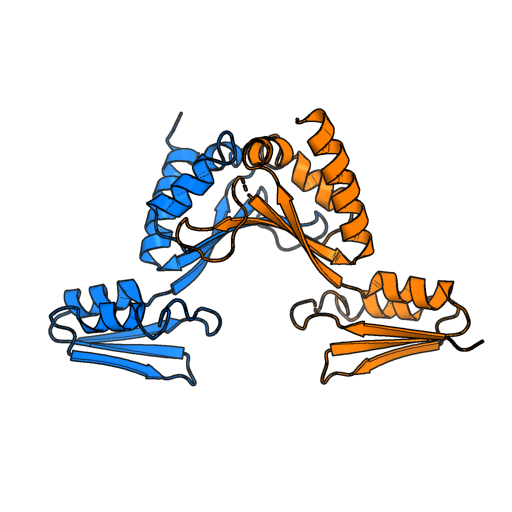66 96 SER A C 1
ATOM 725 O O . SER A 1 96 ? 43.920 34.820 26.380 1.00 47.94 96 SER A O 1
ATOM 728 N N . GLY A 1 97 ? 45.803 36.019 26.639 1.00 46.71 97 GLY A N 1
ATOM 729 C CA . GLY A 1 97 ? 46.421 35.550 25.412 1.00 46.70 97 GLY A CA 1
ATOM 730 C C . GLY A 1 97 ? 46.178 36.455 24.210 1.00 45.16 97 GLY A C 1
ATOM 731 O O . GLY A 1 97 ? 46.479 36.068 23.084 1.00 46.93 97 GLY A O 1
ATOM 732 N N . VAL A 1 98 ? 45.618 37.650 24.410 1.00 45.42 98 VAL A N 1
ATOM 733 C CA . VAL A 1 98 ? 45.381 38.532 23.258 1.00 45.71 98 VAL A CA 1
ATOM 734 C C . VAL A 1 98 ? 46.721 39.069 22.779 1.00 43.60 98 VAL A C 1
ATOM 735 O O . VAL A 1 98 ? 47.726 38.914 23.445 1.00 45.02 98 VAL A O 1
ATOM 739 N N . VAL A 1 99 ? 46.742 39.658 21.597 1.00 41.13 99 VAL A N 1
ATOM 740 C CA . VAL A 1 99 ? 47.943 40.293 21.093 1.00 43.33 99 VAL A CA 1
ATOM 741 C C . VAL A 1 99 ? 48.192 41.673 21.695 1.00 40.91 99 VAL A C 1
ATOM 742 O O . VAL A 1 99 ? 49.317 42.035 22.012 1.00 46.69 99 VAL A O 1
ATOM 746 N N . ARG A 1 100 ? 47.129 42.427 21.862 1.00 44.32 100 ARG A N 1
ATOM 747 C CA . ARG A 1 100 ? 47.233 43.835 22.121 0.50 43.52 100 ARG A CA 1
ATOM 748 C C . ARG A 1 100 ? 45.871 44.318 22.506 1.00 44.11 100 ARG A C 1
ATOM 749 O O . ARG A 1 100 ? 44.851 43.763 22.059 1.00 44.65 100 ARG A O 1
ATOM 757 N N . VAL A 1 101 ? 45.842 45.320 23.389 1.00 48.71 101 VAL A N 1
ATOM 758 C CA . VAL A 1 101 ? 44.681 46.186 23.544 1.00 45.26 101 VAL A CA 1
ATOM 759 C C . VAL A 1 101 ? 45.121 47.614 23.261 1.00 46.14 101 VAL A C 1
ATOM 760 O O . VAL A 1 101 ? 46.201 48.027 23.655 1.00 43.87 101 VAL A O 1
ATOM 764 N N . ARG A 1 102 ? 44.299 48.367 22.551 1.00 46.92 102 ARG A N 1
ATOM 765 C CA . ARG A 1 102 ? 44.483 49.815 22.443 1.00 50.09 102 ARG A CA 1
ATOM 766 C C . ARG A 1 102 ? 43.365 50.505 23.209 1.00 49.38 102 ARG A C 1
ATOM 767 O O . ARG A 1 102 ? 42.211 50.257 22.941 1.00 43.78 102 ARG A O 1
ATOM 775 N N . ILE A 1 103 ? 43.696 51.363 24.154 1.00 43.69 103 ILE A N 1
ATOM 776 C CA . ILE A 1 103 ? 42.645 52.166 24.803 1.00 43.63 103 ILE A CA 1
ATOM 777 C C . ILE A 1 103 ? 42.677 53.509 24.100 1.00 42.31 103 ILE A C 1
ATOM 778 O O . ILE A 1 103 ? 43.747 54.144 24.022 1.00 41.40 103 ILE A O 1
ATOM 783 N N . GLU A 1 104 ? 41.526 53.924 23.567 1.00 41.82 104 GLU A N 1
ATOM 784 C CA . GLU A 1 104 ? 41.440 55.083 22.696 1.00 48.56 104 GLU A CA 1
ATOM 785 C C . GLU A 1 104 ? 40.683 56.219 23.375 1.00 46.93 104 GLU A C 1
ATOM 786 O O . GLU A 1 104 ? 39.559 56.043 23.817 1.00 47.93 104 GLU A O 1
ATOM 792 N N . ALA A 1 105 ? 41.334 57.372 23.489 1.00 46.07 105 ALA A N 1
ATOM 793 C CA . ALA A 1 105 ? 40.686 58.609 23.907 1.00 44.48 105 ALA A CA 1
ATOM 794 C C . ALA A 1 105 ? 40.602 59.491 22.674 1.00 42.63 105 ALA A C 1
ATOM 795 O O . ALA A 1 105 ? 41.615 59.888 22.128 1.00 41.53 105 ALA A O 1
ATOM 797 N N . GLU A 1 106 ? 39.375 59.751 22.238 1.00 45.33 106 GLU A N 1
ATOM 798 C CA . GLU A 1 106 ? 39.052 60.504 21.030 1.00 48.43 106 GLU A CA 1
ATOM 799 C C . GLU A 1 106 ? 38.746 61.956 21.404 1.00 46.78 106 GLU A C 1
ATOM 800 O O . GLU A 1 106 ? 38.215 62.229 22.480 1.00 45.51 106 GLU A O 1
ATOM 806 N N . ASN A 1 107 ? 39.073 62.876 20.511 1.00 47.20 107 ASN A N 1
ATOM 807 C CA . ASN A 1 107 ? 38.806 64.295 20.712 1.00 48.88 107 ASN A CA 1
ATOM 808 C C . ASN A 1 107 ? 37.297 64.545 20.865 1.00 52.30 107 ASN A C 1
ATOM 809 O O . ASN A 1 107 ? 36.498 63.989 20.119 1.00 54.86 107 ASN A O 1
ATOM 814 N N . GLU A 1 108 ? 36.913 65.380 21.828 1.00 53.88 108 GLU A N 1
ATOM 815 C CA . GLU A 1 108 ? 35.495 65.638 22.118 1.00 56.78 108 GLU A CA 1
ATOM 816 C C . GLU A 1 108 ? 34.681 65.992 20.865 1.00 58.62 108 GLU A C 1
ATOM 817 O O . GLU A 1 108 ? 33.461 65.846 20.852 1.00 60.76 108 GLU A O 1
ATOM 823 N N . LYS A 1 109 ? 35.360 66.473 19.826 1.00 60.44 109 LYS A N 1
ATOM 824 C CA . LYS A 1 109 ? 34.710 66.842 18.571 1.00 61.18 109 LYS A CA 1
ATOM 825 C C . LYS A 1 109 ? 34.307 65.607 17.779 1.00 62.57 109 LYS A C 1
ATOM 826 O O . LYS A 1 109 ? 33.330 65.649 17.030 1.00 64.65 109 LYS A O 1
ATOM 832 N N . ASN A 1 110 ? 35.067 64.523 17.926 1.00 63.11 110 ASN A N 1
ATOM 833 C CA . ASN A 1 110 ? 34.774 63.286 17.209 1.00 64.75 110 ASN A CA 1
ATOM 834 C C . ASN A 1 110 ? 33.385 62.800 17.592 1.00 68.09 110 ASN A C 1
ATOM 835 O O . ASN A 1 110 ? 33.129 62.458 18.747 1.00 70.14 110 ASN A O 1
ATOM 840 N N . VAL A 1 111 ? 32.484 62.811 16.614 1.00 70.96 111 VAL A N 1
ATOM 841 C CA . VAL A 1 111 ? 31.066 62.560 16.856 1.00 71.04 111 VAL A CA 1
ATOM 842 C C . VAL A 1 111 ? 30.780 61.115 17.220 1.00 71.07 111 VAL A C 1
ATOM 843 O O . VAL A 1 111 ? 30.060 60.870 18.186 1.00 72.40 111 VAL A O 1
ATOM 847 N N . PRO A 1 112 ? 31.345 60.154 16.456 1.00 70.78 112 PRO A N 1
ATOM 848 C CA . PRO A 1 112 ? 30.974 58.758 16.713 1.00 69.58 112 PRO A CA 1
ATOM 849 C C . PRO A 1 112 ? 31.621 58.208 17.980 1.00 68.28 112 PRO A C 1
ATOM 850 O O . PRO A 1 112 ? 32.749 57.719 17.937 1.00 69.00 112 PRO A O 1
ATOM 854 N N . GLN A 1 113 ? 30.906 58.324 19.099 1.00 66.92 113 GLN A N 1
ATOM 855 C CA . GLN A 1 113 ? 31.331 57.737 20.366 1.00 66.30 113 GLN A CA 1
ATOM 856 C C . GLN A 1 113 ? 30.114 57.273 21.159 1.00 64.66 113 GLN A C 1
ATOM 857 O O . GLN A 1 113 ? 29.215 58.079 21.392 1.00 62.38 113 GLN A O 1
ATOM 863 N N . GLU A 1 114 ? 30.078 55.992 21.564 1.00 62.09 114 GLU A N 1
ATOM 864 C CA . GLU A 1 114 ? 29.104 55.530 22.573 1.00 60.02 114 GLU A CA 1
ATOM 865 C C . GLU A 1 114 ? 29.239 56.441 23.786 1.00 57.75 114 GLU A C 1
ATOM 866 O O . GLU A 1 114 ? 30.338 56.664 24.277 1.00 54.68 114 GLU A O 1
ATOM 872 N N . GLU A 1 115 ? 28.124 56.971 24.268 1.00 57.06 115 GLU A N 1
ATOM 873 C CA . GLU A 1 115 ? 28.158 57.986 25.327 1.00 56.38 115 GLU A CA 1
ATOM 874 C C . GLU A 1 115 ? 28.602 57.409 26.672 1.00 52.76 115 GLU A C 1
ATOM 875 O O . GLU A 1 115 ? 28.076 56.402 27.123 1.00 51.64 115 GLU A O 1
ATOM 881 N N . GLY A 1 116 ? 29.577 58.061 27.295 1.00 51.50 116 GLY A N 1
ATOM 882 C CA . GLY A 1 116 ? 30.119 57.630 28.576 1.00 50.15 116 GLY A CA 1
ATOM 883 C C . GLY A 1 116 ? 31.045 56.428 28.514 1.00 49.00 116 GLY A C 1
ATOM 884 O O . GLY A 1 116 ? 31.279 55.788 29.534 1.00 43.99 116 GLY A O 1
ATOM 893 N N . VAL A 1 118 ? 34.696 54.396 26.944 1.00 45.50 118 VAL A N 1
ATOM 894 C CA . VAL A 1 118 ? 36.043 54.439 26.407 1.00 47.07 118 VAL A CA 1
ATOM 895 C C . VAL A 1 118 ? 36.232 53.164 25.571 1.00 47.18 118 VAL A C 1
ATOM 896 O O . VAL A 1 118 ? 36.001 52.067 26.070 1.00 45.88 118 VAL A O 1
ATOM 900 N N . PRO A 1 119 ? 36.594 53.301 24.280 1.00 45.98 119 PRO A N 1
ATOM 901 C CA . PRO A 1 119 ? 36.870 52.091 23.508 1.00 43.98 119 PRO A CA 1
ATOM 902 C C . PRO A 1 119 ? 38.141 51.368 23.920 1.00 43.53 119 PRO A C 1
ATOM 903 O O . PRO A 1 119 ? 39.220 51.986 23.976 1.00 41.47 119 PRO A O 1
ATOM 907 N N . PHE A 1 120 ? 37.995 50.071 24.224 1.00 44.13 120 PHE A N 1
ATOM 908 C CA . PHE A 1 120 ? 39.120 49.154 24.372 1.00 41.42 120 PHE A CA 1
ATOM 909 C C . PHE A 1 120 ? 39.071 48.229 23.123 1.00 44.21 120 PHE A C 1
ATOM 910 O O . PHE A 1 120 ? 38.153 47.441 22.949 1.00 46.28 120 PHE A O 1
ATOM 918 N N . VAL A 1 121 ? 40.043 48.367 22.239 1.00 49.67 121 VAL A N 1
ATOM 919 C CA . VAL A 1 121 ? 40.101 47.597 20.977 1.00 47.95 121 VAL A CA 1
ATOM 920 C C . VAL A 1 121 ? 41.114 46.485 21.116 1.00 46.96 121 VAL A C 1
ATOM 921 O O . VAL A 1 121 ? 42.307 46.748 21.189 1.00 47.94 121 VAL A O 1
ATOM 925 N N . PHE A 1 122 ? 40.634 45.251 21.187 1.00 48.44 122 PHE A N 1
ATOM 926 C CA . PHE A 1 122 ? 41.512 44.092 21.340 1.00 49.43 122 PHE A CA 1
ATOM 927 C C . PHE A 1 122 ? 41.860 43.510 19.997 1.00 50.60 122 PHE A C 1
ATOM 928 O O . PHE A 1 122 ? 41.027 43.471 19.112 1.00 43.13 122 PHE A O 1
ATOM 936 N N . VAL A 1 123 ? 43.092 43.035 19.860 1.00 47.57 123 VAL A N 1
ATOM 937 C CA . VAL A 1 123 ? 43.454 42.254 18.698 1.00 48.01 123 VAL A CA 1
ATOM 938 C C . VAL A 1 123 ? 43.872 40.924 19.277 1.00 45.74 123 VAL A C 1
ATOM 939 O O . VAL A 1 123 ? 44.741 40.896 20.148 1.00 44.26 123 VAL A O 1
ATOM 943 N N . GLY A 1 124 ? 43.264 39.846 18.787 1.00 42.62 124 GLY A N 1
ATOM 944 C CA . GLY A 1 124 ? 43.578 38.494 19.252 1.00 43.74 124 GLY A CA 1
ATOM 945 C C . GLY A 1 124 ? 42.704 37.409 18.656 1.00 43.25 124 GLY A C 1
ATOM 946 O O . GLY A 1 124 ? 41.812 37.687 17.862 1.00 42.65 124 GLY A O 1
ATOM 947 N N . THR A 1 125 ? 42.980 36.153 18.997 1.00 41.26 125 THR A N 1
ATOM 948 C CA . THR A 1 125 ? 42.049 35.101 18.644 1.00 41.32 125 THR A CA 1
ATOM 949 C C . THR A 1 125 ? 40.718 35.369 19.352 1.00 44.88 125 THR A C 1
ATOM 950 O O . THR A 1 125 ? 40.668 35.995 20.422 1.00 46.00 125 THR A O 1
ATOM 954 N N . LYS A 1 126 ? 39.633 34.912 18.751 1.00 45.67 126 LYS A N 1
ATOM 955 C CA . LYS A 1 126 ? 38.309 35.127 19.326 1.00 44.04 126 LYS A CA 1
ATOM 956 C C . LYS A 1 126 ? 38.257 34.618 20.748 1.00 44.00 126 LYS A C 1
ATOM 957 O O . LYS A 1 126 ? 37.747 35.299 21.632 1.00 46.08 126 LYS A O 1
ATOM 963 N N . ASP A 1 127 ? 38.823 33.439 20.963 1.00 46.73 127 ASP A N 1
ATOM 964 C CA . ASP A 1 127 ? 38.882 32.846 22.295 1.00 48.06 127 ASP A CA 1
ATOM 965 C C . ASP A 1 127 ? 39.684 33.666 23.267 1.00 48.29 127 ASP A C 1
ATOM 966 O O . ASP A 1 127 ? 39.284 33.775 24.433 1.00 45.34 127 ASP A O 1
ATOM 971 N N . SER A 1 128 ? 40.811 34.232 22.820 1.00 48.46 128 SER A N 1
ATOM 972 C CA . SER A 1 128 ? 41.627 35.061 23.707 1.00 46.76 128 SER A CA 1
ATOM 973 C C . SER A 1 128 ? 40.827 36.311 24.113 1.00 49.33 128 SER A C 1
ATOM 974 O O . SER A 1 128 ? 40.869 36.740 25.265 1.00 47.55 128 SER A O 1
ATOM 977 N N . ILE A 1 129 ? 40.052 36.857 23.190 1.00 48.24 129 ILE A N 1
ATOM 978 C CA . ILE A 1 129 ? 39.288 38.070 23.467 1.00 48.91 129 ILE A CA 1
ATOM 979 C C . ILE A 1 129 ? 38.147 37.780 24.451 1.00 47.67 129 ILE A C 1
ATOM 980 O O . ILE A 1 129 ? 37.828 38.614 25.313 1.00 47.48 129 ILE A O 1
ATOM 985 N N . ALA A 1 130 ? 37.527 36.610 24.287 1.00 49.10 130 ALA A N 1
ATOM 986 C CA . ALA A 1 130 ? 36.512 36.096 25.211 1.00 48.48 130 ALA A CA 1
ATOM 987 C C . ALA A 1 130 ? 37.114 35.991 26.621 1.00 48.09 130 ALA A C 1
ATOM 988 O O . ALA A 1 130 ? 36.502 36.397 27.596 1.00 51.09 130 ALA A O 1
ATOM 990 N N . ASN A 1 131 ? 38.339 35.472 26.720 1.00 52.54 131 ASN A N 1
ATOM 991 C CA . ASN A 1 131 ? 39.020 35.391 28.016 1.00 49.08 131 ASN A CA 1
ATOM 992 C C . ASN A 1 131 ? 39.196 36.796 28.578 1.00 48.82 131 ASN A C 1
ATOM 993 O O . ASN A 1 131 ? 38.840 37.048 29.724 1.00 44.53 131 ASN A O 1
ATOM 998 N N . ALA A 1 132 ? 39.695 37.721 27.753 1.00 45.87 132 ALA A N 1
ATOM 999 C CA . ALA A 1 132 ? 39.901 39.112 28.169 1.00 42.24 132 ALA A CA 1
ATOM 1000 C C . ALA A 1 132 ? 38.615 39.786 28.616 1.00 43.84 132 ALA A C 1
ATOM 1001 O O . ALA A 1 132 ? 38.594 40.582 29.569 1.00 45.18 132 ALA A O 1
ATOM 1003 N N . THR A 1 133 ? 37.531 39.474 27.930 1.00 43.41 133 THR A N 1
ATOM 1004 C CA . THR A 1 133 ? 36.229 40.015 28.273 1.00 43.00 133 THR A CA 1
ATOM 1005 C C . THR A 1 133 ? 35.741 39.604 29.678 1.00 44.63 133 THR A C 1
ATOM 1006 O O . THR A 1 133 ? 35.257 40.452 30.429 1.00 43.16 133 THR A O 1
ATOM 1010 N N . VAL A 1 134 ? 35.907 38.332 30.043 1.00 45.74 134 VAL A N 1
ATOM 1011 C CA . VAL A 1 134 ? 35.515 37.860 31.393 1.00 45.22 134 VAL A CA 1
ATOM 1012 C C . VAL A 1 134 ? 36.288 38.585 32.500 1.00 45.93 134 VAL A C 1
ATOM 1013 O O . VAL A 1 134 ? 35.709 38.967 33.533 1.00 42.54 134 VAL A O 1
ATOM 1017 N N . LEU A 1 135 ? 37.589 38.779 32.268 1.00 42.39 135 LEU A N 1
ATOM 1018 C CA . LEU A 1 135 ? 38.453 39.497 33.202 1.00 45.17 135 LEU A CA 1
ATOM 1019 C C . LEU A 1 135 ? 38.095 40.972 33.305 1.00 45.75 135 LEU A C 1
ATOM 1020 O O . LEU A 1 135 ? 38.161 41.554 34.371 1.00 44.32 135 LEU A O 1
ATOM 1025 N N . LEU A 1 136 ? 37.736 41.568 32.174 1.00 47.97 136 LEU A N 1
ATOM 1026 C CA . LEU A 1 136 ? 37.180 42.919 32.134 1.00 48.18 136 LEU A CA 1
ATOM 1027 C C . LEU A 1 136 ? 35.952 43.014 32.999 1.00 45.77 136 LEU A C 1
ATOM 1028 O O . LEU A 1 136 ? 35.891 43.838 33.897 1.00 43.50 136 LEU A O 1
ATOM 1033 N N . ASP A 1 137 ? 34.966 42.171 32.710 1.00 47.51 137 ASP A N 1
ATOM 1034 C CA . ASP A 1 137 ? 33.701 42.181 33.446 1.00 46.94 137 ASP A CA 1
ATOM 1035 C C . ASP A 1 137 ? 33.854 41.895 34.941 1.00 46.75 137 ASP A C 1
ATOM 1036 O O . ASP A 1 137 ? 33.177 42.502 35.762 1.00 45.05 137 ASP A O 1
ATOM 1041 N N . TYR A 1 138 ? 34.739 40.959 35.270 1.00 45.76 138 TYR A N 1
ATOM 1042 C CA . TYR A 1 138 ? 35.119 40.657 36.663 1.00 43.74 138 TYR A CA 1
ATOM 1043 C C . TYR A 1 138 ? 35.636 41.885 37.413 1.00 43.11 138 TYR A C 1
ATOM 1044 O O . TYR A 1 138 ? 35.191 42.164 38.522 1.00 43.42 138 TYR A O 1
ATOM 1053 N N . HIS A 1 139 ? 36.565 42.623 36.803 1.00 40.82 139 HIS A N 1
ATOM 1054 C CA . HIS A 1 139 ? 37.119 43.805 37.450 1.00 42.20 139 HIS A CA 1
ATOM 1055 C C . HIS A 1 139 ? 36.167 44.987 37.422 1.00 42.51 139 HIS A C 1
ATOM 1056 O O . HIS A 1 139 ? 36.108 45.771 38.372 1.00 42.60 139 HIS A O 1
ATOM 1063 N N . LEU A 1 140 ? 35.384 45.096 36.362 1.00 43.48 140 LEU A N 1
ATOM 1064 C CA . LEU A 1 140 ? 34.440 46.202 36.227 1.00 46.04 140 LEU A CA 1
ATOM 1065 C C . LEU A 1 140 ? 33.266 46.117 37.215 1.00 47.78 140 LEU A C 1
ATOM 1066 O O . LEU A 1 140 ? 33.037 47.029 38.006 1.00 44.88 140 LEU A O 1
ATOM 1071 N N . ASN A 1 141 ? 32.524 45.023 37.137 1.00 49.77 141 ASN A N 1
ATOM 1072 C CA . ASN A 1 141 ? 31.185 44.957 37.684 1.00 51.21 141 ASN A CA 1
ATOM 1073 C C . ASN A 1 141 ? 31.121 44.133 38.945 1.00 52.89 141 ASN A C 1
ATOM 1074 O O . ASN A 1 141 ? 30.258 44.346 39.800 1.00 52.62 141 ASN A O 1
ATOM 1079 N N . TYR A 1 142 ? 32.016 43.167 39.057 1.00 55.23 142 TYR A N 1
ATOM 1080 C CA . TYR A 1 142 ? 31.929 42.219 40.149 1.00 58.40 142 TYR A CA 1
ATOM 1081 C C . TYR A 1 142 ? 32.781 42.653 41.338 1.00 61.02 142 TYR A C 1
ATOM 1082 O O . TYR A 1 142 ? 32.322 42.649 42.498 1.00 64.84 142 TYR A O 1
ATOM 1091 N N . LEU A 1 143 ? 34.029 43.001 41.044 1.00 62.21 143 LEU A N 1
ATOM 1092 C CA . LEU A 1 143 ? 35.022 43.146 42.077 1.00 61.80 143 LEU A CA 1
ATOM 1093 C C . LEU A 1 143 ? 34.776 44.454 42.783 1.00 65.59 143 LEU A C 1
ATOM 1094 O O . LEU A 1 143 ? 34.605 45.499 42.153 1.00 64.19 143 LEU A O 1
ATOM 1099 N N . LYS A 1 144 ? 34.713 44.356 44.108 1.00 70.39 144 LYS A N 1
ATOM 1100 C CA . LYS A 1 144 ? 34.402 45.469 44.977 1.00 72.18 144 LYS A CA 1
ATOM 1101 C C . LYS A 1 144 ? 35.575 45.642 45.916 1.00 73.52 144 LYS A C 1
ATOM 1102 O O . LYS A 1 144 ? 35.864 44.744 46.714 1.00 72.35 144 LYS A O 1
ATOM 1109 N N . SER B 1 2 ? 58.326 85.389 -5.174 1.00 65.50 2 SER B N 1
ATOM 1110 C CA . SER B 1 2 ? 59.082 84.482 -4.255 1.00 61.65 2 SER B CA 1
ATOM 1111 C C . SER B 1 2 ? 58.394 83.111 -4.121 1.00 60.37 2 SER B C 1
ATOM 1112 O O . SER B 1 2 ? 57.639 82.872 -3.180 1.00 65.37 2 SER B O 1
ATOM 1115 N N . ARG B 1 3 ? 58.654 82.201 -5.051 1.00 56.34 3 ARG B N 1
ATOM 1116 C CA . ARG B 1 3 ? 57.918 80.954 -5.081 0.50 50.53 3 ARG B CA 1
ATOM 1117 C C . ARG B 1 3 ? 58.468 79.967 -4.088 1.00 48.68 3 ARG B C 1
ATOM 1118 O O . ARG B 1 3 ? 59.663 79.703 -4.058 1.00 47.36 3 ARG B O 1
ATOM 1126 N N . PHE B 1 4 ? 57.578 79.412 -3.275 1.00 46.93 4 PHE B N 1
ATOM 1127 C CA . PHE B 1 4 ? 57.959 78.431 -2.272 1.00 44.29 4 PHE B CA 1
ATOM 1128 C C . PHE B 1 4 ? 57.144 77.204 -2.468 1.00 42.08 4 PHE B C 1
ATOM 1129 O O . PHE B 1 4 ? 55.975 77.292 -2.846 1.00 39.34 4 PHE B O 1
ATOM 1137 N N . HIS B 1 5 ? 57.780 76.072 -2.194 1.00 38.86 5 HIS B N 1
ATOM 1138 C CA . HIS B 1 5 ? 57.174 74.780 -2.298 1.00 39.71 5 HIS B CA 1
ATOM 1139 C C . HIS B 1 5 ? 57.345 74.051 -0.971 1.00 39.87 5 HIS B C 1
ATOM 1140 O O . HIS B 1 5 ? 58.432 74.074 -0.390 1.00 37.36 5 HIS B O 1
ATOM 1147 N N . GLU B 1 6 ? 56.283 73.404 -0.503 1.00 38.07 6 GLU B N 1
ATOM 1148 C CA . GLU B 1 6 ? 56.401 72.451 0.596 1.00 43.55 6 GLU B CA 1
ATOM 1149 C C . GLU B 1 6 ? 55.850 71.127 0.117 1.00 44.02 6 GLU B C 1
ATOM 1150 O O . GLU B 1 6 ? 54.833 71.086 -0.579 1.00 45.75 6 GLU B O 1
ATOM 1156 N N . GLN B 1 7 ? 56.520 70.039 0.481 1.00 42.52 7 GLN B N 1
ATOM 1157 C CA . GLN B 1 7 ? 55.940 68.722 0.272 1.00 45.66 7 GLN B CA 1
ATOM 1158 C C . GLN B 1 7 ? 55.961 67.806 1.515 1.00 44.24 7 GLN B C 1
ATOM 1159 O O . GLN B 1 7 ? 56.926 67.781 2.274 1.00 42.15 7 GLN B O 1
ATOM 1165 N N . PHE B 1 8 ? 54.888 67.044 1.678 1.00 43.87 8 PHE B N 1
ATOM 1166 C CA . PHE B 1 8 ? 54.803 66.042 2.747 1.00 45.50 8 PHE B CA 1
ATOM 1167 C C . PHE B 1 8 ? 53.863 64.902 2.376 1.00 43.88 8 PHE B C 1
ATOM 1168 O O . PHE B 1 8 ? 52.878 65.110 1.679 1.00 43.07 8 PHE B O 1
ATOM 1176 N N . ILE B 1 9 ? 54.182 63.705 2.882 1.00 45.51 9 ILE B N 1
ATOM 1177 C CA . ILE B 1 9 ? 53.358 62.511 2.742 1.00 46.03 9 ILE B CA 1
ATOM 1178 C C . ILE B 1 9 ? 52.338 62.425 3.890 1.00 46.26 9 ILE B C 1
ATOM 1179 O O . ILE B 1 9 ? 52.670 62.675 5.043 1.00 41.98 9 ILE B O 1
ATOM 1184 N N . VAL B 1 10 ? 51.094 62.106 3.566 1.00 46.39 10 VAL B N 1
ATOM 1185 C CA . VAL B 1 10 ? 50.088 61.819 4.595 1.00 48.13 10 VAL B CA 1
ATOM 1186 C C . VAL B 1 10 ? 49.694 60.361 4.442 1.00 51.80 10 VAL B C 1
ATOM 1187 O O . VAL B 1 10 ? 49.278 59.947 3.356 1.00 50.35 10 VAL B O 1
ATOM 1191 N N . ARG B 1 11 ? 49.835 59.574 5.511 1.00 54.04 11 ARG B N 1
ATOM 1192 C CA . ARG B 1 11 ? 49.578 58.141 5.405 1.00 56.38 11 ARG B CA 1
ATOM 1193 C C . ARG B 1 11 ? 48.178 57.904 4.890 1.00 54.72 11 ARG B C 1
ATOM 1194 O O . ARG B 1 11 ? 47.236 58.614 5.254 1.00 50.39 11 ARG B O 1
ATOM 1202 N N . GLU B 1 12 ? 48.057 56.892 4.045 1.00 53.40 12 GLU B N 1
ATOM 1203 C CA . GLU B 1 12 ? 46.796 56.531 3.416 1.00 56.89 12 GLU B CA 1
ATOM 1204 C C . GLU B 1 12 ? 45.645 56.548 4.429 1.00 55.88 12 GLU B C 1
ATOM 1205 O O . GLU B 1 12 ? 44.599 57.153 4.175 1.00 55.72 12 GLU B O 1
ATOM 1211 N N . ASP B 1 13 ? 45.862 55.926 5.590 1.00 54.43 13 ASP B N 1
ATOM 1212 C CA . ASP B 1 13 ? 44.804 55.792 6.597 1.00 54.38 13 ASP B CA 1
ATOM 1213 C C . ASP B 1 13 ? 44.416 57.116 7.294 1.00 52.30 13 ASP B C 1
ATOM 1214 O O . ASP B 1 13 ? 43.382 57.170 7.944 1.00 49.56 13 ASP B O 1
ATOM 1219 N N . LEU B 1 14 ? 45.218 58.168 7.119 1.00 49.83 14 LEU B N 1
ATOM 1220 C CA . LEU B 1 14 ? 44.935 59.512 7.672 1.00 50.86 14 LEU B CA 1
ATOM 1221 C C . LEU B 1 14 ? 44.519 60.558 6.623 1.00 50.51 14 LEU B C 1
ATOM 1222 O O . LEU B 1 14 ? 44.341 61.738 6.959 1.00 47.83 14 LEU B O 1
ATOM 1235 N N . GLY B 1 16 ? 41.727 60.804 4.882 1.00 46.93 16 GLY B N 1
ATOM 1236 C CA . GLY B 1 16 ? 40.365 61.289 5.123 1.00 47.09 16 GLY B CA 1
ATOM 1237 C C . GLY B 1 16 ? 40.350 62.479 6.073 1.00 46.05 16 GLY B C 1
ATOM 1238 O O . GLY B 1 16 ? 39.632 63.459 5.855 1.00 43.88 16 GLY B O 1
ATOM 1239 N N . LEU B 1 17 ? 41.163 62.390 7.122 1.00 42.41 17 LEU B N 1
ATOM 1240 C CA . LEU B 1 17 ? 41.345 63.499 8.051 1.00 43.24 17 LEU B CA 1
ATOM 1241 C C . LEU B 1 17 ? 42.021 64.695 7.390 1.00 44.08 17 LEU B C 1
ATOM 1242 O O . LEU B 1 17 ? 41.641 65.836 7.641 1.00 39.55 17 LEU B O 1
ATOM 1247 N N . ALA B 1 18 ? 43.034 64.436 6.560 1.00 44.49 18 ALA B N 1
ATOM 1248 C CA . ALA B 1 18 ? 43.744 65.514 5.855 1.00 43.62 18 ALA B CA 1
ATOM 1249 C C . ALA B 1 18 ? 42.785 66.349 5.009 1.00 43.83 18 ALA B C 1
ATOM 1250 O O . ALA B 1 18 ? 42.778 67.578 5.090 1.00 45.80 18 ALA B O 1
ATOM 1252 N N . ILE B 1 19 ? 41.953 65.664 4.234 1.00 41.44 19 ILE B N 1
ATOM 1253 C CA . ILE B 1 19 ? 40.978 66.320 3.366 1.00 42.27 19 ILE B CA 1
ATOM 1254 C C . ILE B 1 19 ? 39.806 66.952 4.150 1.00 38.37 19 ILE B C 1
ATOM 1255 O O . ILE B 1 19 ? 39.397 68.080 3.868 1.00 39.13 19 ILE B O 1
ATOM 1260 N N . GLY B 1 20 ? 39.290 66.240 5.135 1.00 40.72 20 GLY B N 1
ATOM 1261 C CA . GLY B 1 20 ? 38.166 66.716 5.941 1.00 41.23 20 GLY B CA 1
ATOM 1262 C C . GLY B 1 20 ? 36.812 66.369 5.347 1.00 40.90 20 GLY B C 1
ATOM 1263 O O . GLY B 1 20 ? 36.716 66.012 4.194 1.00 38.10 20 GLY B O 1
ATOM 1264 N N . THR B 1 21 ? 35.737 66.478 6.118 1.00 40.88 21 THR B N 1
ATOM 1265 C CA . THR B 1 21 ? 34.441 66.046 5.584 1.00 41.81 21 THR B CA 1
ATOM 1266 C C . THR B 1 21 ? 34.064 67.044 4.504 1.00 41.86 21 THR B C 1
ATOM 1267 O O . THR B 1 21 ? 34.174 68.261 4.696 1.00 40.16 21 THR B O 1
ATOM 1271 N N . HIS B 1 22 ? 33.707 66.497 3.342 1.00 41.30 22 HIS B N 1
ATOM 1272 C CA . HIS B 1 22 ? 33.534 67.252 2.101 1.00 39.78 22 HIS B CA 1
ATOM 1273 C C . HIS B 1 22 ? 34.644 68.225 1.821 1.00 40.43 22 HIS B C 1
ATOM 1274 O O . HIS B 1 22 ? 34.404 69.285 1.263 1.00 42.26 22 HIS B O 1
ATOM 1281 N N . GLY B 1 23 ? 35.866 67.862 2.177 1.00 42.14 23 GLY B N 1
ATOM 1282 C CA . GLY B 1 23 ? 37.009 68.724 1.923 1.00 44.31 23 GLY B CA 1
ATOM 1283 C C . GLY B 1 23 ? 37.032 69.997 2.742 1.00 45.79 23 GLY B C 1
ATOM 1284 O O . GLY B 1 23 ? 37.608 70.987 2.316 1.00 46.30 23 GLY B O 1
ATOM 1285 N N . ALA B 1 24 ? 36.436 69.986 3.929 1.00 46.68 24 ALA B N 1
ATOM 1286 C CA . ALA B 1 24 ? 36.468 71.187 4.766 1.00 48.97 24 ALA B CA 1
ATOM 1287 C C . ALA B 1 24 ? 37.906 71.588 5.099 1.00 49.11 24 ALA B C 1
ATOM 1288 O O . ALA B 1 24 ? 38.272 72.754 4.967 1.00 51.48 24 ALA B O 1
ATOM 1290 N N . ASN B 1 25 ? 38.714 70.617 5.513 1.00 48.78 25 ASN B N 1
ATOM 1291 C CA . ASN B 1 25 ? 40.090 70.890 5.949 1.00 49.53 25 ASN B CA 1
ATOM 1292 C C . ASN B 1 25 ? 41.010 71.414 4.826 1.00 49.12 25 ASN B C 1
ATOM 1293 O O . ASN B 1 25 ? 41.714 72.405 5.001 1.00 51.33 25 ASN B O 1
ATOM 1298 N N . ILE B 1 26 ? 41.000 70.757 3.673 1.00 47.76 26 ILE B N 1
ATOM 1299 C CA . ILE B 1 26 ? 41.815 71.189 2.532 1.00 49.06 26 ILE B CA 1
ATOM 1300 C C . ILE B 1 26 ? 41.365 72.551 2.022 1.00 48.72 26 ILE B C 1
ATOM 1301 O O . ILE B 1 26 ? 42.177 73.359 1.597 1.00 46.69 26 ILE B O 1
ATOM 1306 N N . GLN B 1 27 ? 40.064 72.802 2.079 1.00 53.17 27 GLN B N 1
ATOM 1307 C CA . GLN B 1 27 ? 39.501 74.079 1.664 1.00 53.92 27 GLN B CA 1
ATOM 1308 C C . GLN B 1 27 ? 40.038 75.230 2.507 1.00 53.68 27 GLN B C 1
ATOM 1309 O O . GLN B 1 27 ? 40.374 76.284 1.964 1.00 56.89 27 GLN B O 1
ATOM 1315 N N . GLN B 1 28 ? 40.139 75.037 3.817 1.00 53.72 28 GLN B N 1
ATOM 1316 C CA . GLN B 1 28 ? 40.690 76.092 4.663 1.00 53.63 28 GLN B CA 1
ATOM 1317 C C . GLN B 1 28 ? 42.189 76.287 4.412 1.00 53.12 28 GLN B C 1
ATOM 1318 O O . GLN B 1 28 ? 42.661 77.423 4.283 1.00 52.39 28 GLN B O 1
ATOM 1324 N N . ALA B 1 29 ? 42.923 75.182 4.285 1.00 51.56 29 ALA B N 1
ATOM 1325 C CA . ALA B 1 29 ? 44.311 75.225 3.853 1.00 50.74 29 ALA B CA 1
ATOM 1326 C C . ALA B 1 29 ? 44.432 76.035 2.554 1.00 49.47 29 ALA B C 1
ATOM 1327 O O . ALA B 1 29 ? 45.338 76.854 2.403 1.00 51.19 29 ALA B O 1
ATOM 1329 N N . ARG B 1 30 ? 43.513 75.808 1.621 1.00 51.03 30 ARG B N 1
ATOM 1330 C CA . ARG B 1 30 ? 43.553 76.488 0.318 1.00 50.82 30 ARG B CA 1
ATOM 1331 C C . ARG B 1 30 ? 43.179 77.948 0.368 1.00 49.31 30 ARG B C 1
ATOM 1332 O O . ARG B 1 30 ? 43.585 78.699 -0.508 1.00 48.02 30 ARG B O 1
ATOM 1340 N N . LYS B 1 31 ? 42.389 78.361 1.355 1.00 50.49 31 LYS B N 1
ATOM 1341 C CA . LYS B 1 31 ? 42.030 79.776 1.440 1.00 50.85 31 LYS B CA 1
ATOM 1342 C C . LYS B 1 31 ? 42.999 80.608 2.286 1.00 50.36 31 LYS B C 1
ATOM 1343 O O . LYS B 1 31 ? 42.760 81.794 2.510 1.00 50.08 31 LYS B O 1
ATOM 1349 N N . VAL B 1 32 ? 44.108 80.017 2.721 1.00 47.11 32 VAL B N 1
ATOM 1350 C CA . VAL B 1 32 ? 45.169 80.804 3.333 1.00 46.07 32 VAL B CA 1
ATOM 1351 C C . VAL B 1 32 ? 45.654 81.841 2.308 1.00 48.02 32 VAL B C 1
ATOM 1352 O O . VAL B 1 32 ? 45.973 81.481 1.170 1.00 49.98 32 VAL B O 1
ATOM 1356 N N . PRO B 1 33 ? 45.670 83.132 2.693 1.00 49.58 33 PRO B N 1
ATOM 1357 C CA . PRO B 1 33 ? 46.204 84.175 1.826 1.00 48.62 33 PRO B CA 1
ATOM 1358 C C . PRO B 1 33 ? 47.678 83.927 1.522 1.00 49.54 33 PRO B C 1
ATOM 1359 O O . PRO B 1 33 ? 48.472 83.707 2.433 1.00 49.89 33 PRO B O 1
ATOM 1363 N N . GLY B 1 34 ? 48.028 83.922 0.243 1.00 49.69 34 GLY B N 1
ATOM 1364 C CA . GLY B 1 34 ? 49.403 83.696 -0.157 1.00 47.85 34 GLY B CA 1
ATOM 1365 C C . GLY B 1 34 ? 49.659 82.316 -0.715 1.00 47.09 34 GLY B C 1
ATOM 1366 O O . GLY B 1 34 ? 50.694 82.106 -1.319 1.00 47.28 34 GLY B O 1
ATOM 1367 N N . VAL B 1 35 ? 48.720 81.386 -0.515 1.00 45.26 35 VAL B N 1
ATOM 1368 C CA . VAL B 1 35 ? 48.832 80.032 -1.011 1.00 46.66 35 VAL B CA 1
ATOM 1369 C C . VAL B 1 35 ? 48.162 79.930 -2.379 1.00 47.26 35 VAL B C 1
ATOM 1370 O O . VAL B 1 35 ? 46.970 80.180 -2.506 1.00 46.62 35 VAL B O 1
ATOM 1374 N N . THR B 1 36 ? 48.931 79.531 -3.394 1.00 47.61 36 THR B N 1
ATOM 1375 C CA . THR B 1 36 ? 48.451 79.533 -4.778 1.00 46.75 36 THR B CA 1
ATOM 1376 C C . THR B 1 36 ? 47.810 78.236 -5.234 1.00 44.54 36 THR B C 1
ATOM 1377 O O . THR B 1 36 ? 46.867 78.248 -6.034 1.00 44.38 36 THR B O 1
ATOM 1381 N N . ALA B 1 37 ? 48.375 77.116 -4.789 1.00 46.51 37 ALA B N 1
ATOM 1382 C CA . ALA B 1 37 ? 47.858 75.793 -5.121 1.00 44.66 37 ALA B CA 1
ATOM 1383 C C . ALA B 1 37 ? 48.225 74.773 -4.070 1.00 43.71 37 ALA B C 1
ATOM 1384 O O . ALA B 1 37 ? 49.278 74.843 -3.450 1.00 43.96 37 ALA B O 1
ATOM 1386 N N . ILE B 1 38 ? 47.339 73.815 -3.874 1.00 47.38 38 ILE B N 1
ATOM 1387 C CA . ILE B 1 38 ? 47.658 72.626 -3.110 1.00 46.43 38 ILE B CA 1
ATOM 1388 C C . ILE B 1 38 ? 47.356 71.476 -4.045 1.00 44.57 38 ILE B C 1
ATOM 1389 O O . ILE B 1 38 ? 46.204 71.264 -4.403 1.00 43.22 38 ILE B O 1
ATOM 1394 N N . ASP B 1 39 ? 48.411 70.785 -4.474 1.00 45.43 39 ASP B N 1
ATOM 1395 C CA . ASP B 1 39 ? 48.318 69.563 -5.274 1.00 46.03 39 ASP B CA 1
ATOM 1396 C C . ASP B 1 39 ? 48.410 68.315 -4.411 1.00 43.08 39 ASP B C 1
ATOM 1397 O O . ASP B 1 39 ? 48.888 68.362 -3.291 1.00 42.87 39 ASP B O 1
ATOM 1402 N N . LEU B 1 40 ? 47.968 67.190 -4.964 1.00 44.92 40 LEU B N 1
ATOM 1403 C CA . LEU B 1 40 ? 48.146 65.878 -4.354 1.00 44.86 40 LEU B CA 1
ATOM 1404 C C . LEU B 1 40 ? 48.611 64.869 -5.392 1.00 45.71 40 LEU B C 1
ATOM 1405 O O . LEU B 1 40 ? 47.903 64.596 -6.353 1.00 45.44 40 LEU B O 1
ATOM 1410 N N . ASP B 1 41 ? 49.787 64.295 -5.177 1.00 42.62 41 ASP B N 1
ATOM 1411 C CA . ASP B 1 41 ? 50.197 63.101 -5.889 1.00 42.56 41 ASP B CA 1
ATOM 1412 C C . ASP B 1 41 ? 49.490 61.866 -5.277 1.00 43.87 41 ASP B C 1
ATOM 1413 O O . ASP B 1 41 ? 49.910 61.338 -4.239 1.00 44.76 41 ASP B O 1
ATOM 1418 N N . GLU B 1 42 ? 48.428 61.415 -5.946 1.00 44.71 42 GLU B N 1
ATOM 1419 C CA . GLU B 1 42 ? 47.610 60.272 -5.511 1.00 48.70 42 GLU B CA 1
ATOM 1420 C C . GLU B 1 42 ? 48.388 58.950 -5.405 1.00 48.24 42 GLU B C 1
ATOM 1421 O O . GLU B 1 42 ? 47.955 58.055 -4.691 1.00 46.40 42 GLU B O 1
ATOM 1427 N N . ASP B 1 43 ? 49.507 58.815 -6.129 1.00 47.41 43 ASP B N 1
ATOM 1428 C CA . ASP B 1 43 ? 50.287 57.570 -6.117 1.00 47.72 43 ASP B CA 1
ATOM 1429 C C . ASP B 1 43 ? 51.068 57.398 -4.823 1.00 45.86 43 ASP B C 1
ATOM 1430 O O . ASP B 1 43 ? 51.283 56.272 -4.377 1.00 46.58 43 ASP B O 1
ATOM 1435 N N . THR B 1 44 ? 51.497 58.502 -4.225 1.00 42.89 44 THR B N 1
ATOM 1436 C CA . THR B 1 44 ? 52.343 58.451 -3.055 0.50 41.34 44 THR B CA 1
ATOM 1437 C C . THR B 1 44 ? 51.704 59.194 -1.897 1.00 45.00 44 THR B C 1
ATOM 1438 O O . THR B 1 44 ? 52.363 59.450 -0.889 1.00 48.73 44 THR B O 1
ATOM 1442 N N . CYS B 1 45 ? 50.423 59.545 -2.038 1.00 46.91 45 CYS B N 1
ATOM 1443 C CA . CYS B 1 45 ? 49.709 60.360 -1.042 1.00 46.38 45 CYS B CA 1
ATOM 1444 C C . CYS B 1 45 ? 50.555 61.547 -0.540 1.00 46.78 45 CYS B C 1
ATOM 1445 O O . CYS B 1 45 ? 50.658 61.779 0.672 1.00 42.38 45 CYS B O 1
ATOM 1448 N N . THR B 1 46 ? 51.141 62.285 -1.490 1.00 41.48 46 THR B N 1
ATOM 1449 C CA . THR B 1 46 ? 52.031 63.411 -1.194 1.00 41.11 46 THR B CA 1
ATOM 1450 C C . THR B 1 46 ? 51.421 64.719 -1.613 1.00 40.24 46 THR B C 1
ATOM 1451 O O . THR B 1 46 ? 51.141 64.922 -2.805 1.00 39.13 46 THR B O 1
ATOM 1455 N N . PHE B 1 47 ? 51.260 65.623 -0.641 1.00 42.32 47 PHE B N 1
ATOM 1456 C CA . PHE B 1 47 ? 50.792 66.981 -0.891 1.00 41.49 47 PHE B CA 1
ATOM 1457 C C . PHE B 1 47 ? 51.925 67.910 -1.324 1.00 41.64 47 PHE B C 1
ATOM 1458 O O . PHE B 1 47 ? 53.063 67.819 -0.837 1.00 39.03 47 PHE B O 1
ATOM 1466 N N . HIS B 1 48 ? 51.605 68.790 -2.265 1.00 42.48 48 HIS B N 1
ATOM 1467 C CA . HIS B 1 48 ? 52.548 69.770 -2.789 1.00 40.82 48 HIS B CA 1
ATOM 1468 C C . HIS B 1 48 ? 51.888 71.111 -2.704 1.00 39.63 48 HIS B C 1
ATOM 1469 O O . HIS B 1 48 ? 50.888 71.366 -3.363 1.00 45.15 48 HIS B O 1
ATOM 1476 N N . ILE B 1 49 ? 52.431 71.957 -1.844 1.00 43.63 49 ILE B N 1
ATOM 1477 C CA . ILE B 1 49 ? 51.857 73.247 -1.595 1.00 40.88 49 ILE B CA 1
ATOM 1478 C C . ILE B 1 49 ? 52.764 74.279 -2.213 1.00 40.24 49 ILE B C 1
ATOM 1479 O O . ILE B 1 49 ? 53.959 74.246 -1.965 1.00 38.22 49 ILE B O 1
ATOM 1484 N N . TYR B 1 50 ? 52.175 75.198 -2.980 1.00 38.67 50 TYR B N 1
ATOM 1485 C CA . TYR B 1 50 ? 52.894 76.264 -3.662 1.00 39.87 50 TYR B CA 1
ATOM 1486 C C . TYR B 1 50 ? 52.312 77.613 -3.277 1.00 42.04 50 TYR B C 1
ATOM 1487 O O . TYR B 1 50 ? 51.088 77.776 -3.244 1.00 45.78 50 TYR B O 1
ATOM 1496 N N . GLY B 1 51 ? 53.181 78.584 -3.008 1.00 40.78 51 GLY B N 1
ATOM 1497 C CA . GLY B 1 51 ? 52.738 79.961 -2.832 1.00 44.27 51 GLY B CA 1
ATOM 1498 C C . GLY B 1 51 ? 53.832 81.017 -2.699 1.00 46.37 51 GLY B C 1
ATOM 1499 O O . GLY B 1 51 ? 54.995 80.761 -3.014 1.00 44.77 51 GLY B O 1
ATOM 1500 N N . GLU B 1 52 ? 53.453 82.195 -2.186 1.00 47.71 52 GLU B N 1
ATOM 1501 C CA . GLU B 1 52 ? 54.270 83.412 -2.296 1.00 50.03 52 GLU B CA 1
ATOM 1502 C C . GLU B 1 52 ? 55.196 83.682 -1.113 1.00 50.53 52 GLU B C 1
ATOM 1503 O O . GLU B 1 52 ? 56.148 84.444 -1.238 1.00 49.43 52 GLU B O 1
ATOM 1509 N N . ASP B 1 53 ? 54.901 83.107 0.047 1.00 52.11 53 ASP B N 1
ATOM 1510 C CA . ASP B 1 53 ? 55.770 83.289 1.213 1.00 52.76 53 ASP B CA 1
ATOM 1511 C C . ASP B 1 53 ? 55.718 82.095 2.133 1.00 50.79 53 ASP B C 1
ATOM 1512 O O . ASP B 1 53 ? 54.714 81.366 2.164 1.00 47.08 53 ASP B O 1
ATOM 1517 N N . GLN B 1 54 ? 56.815 81.912 2.870 1.00 51.63 54 GLN B N 1
ATOM 1518 C CA . GLN B 1 54 ? 57.028 80.708 3.678 1.00 56.27 54 GLN B CA 1
ATOM 1519 C C . GLN B 1 54 ? 55.916 80.508 4.711 1.00 54.35 54 GLN B C 1
ATOM 1520 O O . GLN B 1 54 ? 55.381 79.410 4.838 1.00 53.18 54 GLN B O 1
ATOM 1526 N N . ASP B 1 55 ? 55.571 81.580 5.424 1.00 53.60 55 ASP B N 1
ATOM 1527 C CA . ASP B 1 55 ? 54.479 81.552 6.399 1.00 54.56 55 ASP B CA 1
ATOM 1528 C C . ASP B 1 55 ? 53.199 80.969 5.853 1.00 50.21 55 ASP B C 1
ATOM 1529 O O . ASP B 1 55 ? 52.604 80.110 6.480 1.00 48.06 55 ASP B O 1
ATOM 1534 N N . ALA B 1 56 ? 52.775 81.475 4.699 1.00 49.56 56 ALA B N 1
ATOM 1535 C CA . ALA B 1 56 ? 51.536 81.057 4.038 1.00 49.07 56 ALA B CA 1
ATOM 1536 C C . ALA B 1 56 ? 51.510 79.570 3.748 1.00 48.55 56 ALA B C 1
ATOM 1537 O O . ALA B 1 56 ? 50.563 78.869 4.115 1.00 47.10 56 ALA B O 1
ATOM 1539 N N . VAL B 1 57 ? 52.556 79.076 3.096 1.00 49.43 57 VAL B N 1
ATOM 1540 C CA . VAL B 1 57 ? 52.579 77.664 2.711 1.00 49.93 57 VAL B CA 1
ATOM 1541 C C . VAL B 1 57 ? 52.789 76.797 3.942 1.00 47.98 57 VAL B C 1
ATOM 1542 O O . VAL B 1 57 ? 52.255 75.704 3.995 1.00 49.96 57 VAL B O 1
ATOM 1546 N N . LYS B 1 58 ? 53.520 77.305 4.938 1.00 49.50 58 LYS B N 1
ATOM 1547 C CA . LYS B 1 58 ? 53.667 76.591 6.214 1.00 51.96 58 LYS B CA 1
ATOM 1548 C C . LYS B 1 58 ? 52.363 76.548 7.023 1.00 51.22 58 LYS B C 1
ATOM 1549 O O . LYS B 1 58 ? 52.098 75.555 7.704 1.00 47.96 58 LYS B O 1
ATOM 1555 N N . LYS B 1 59 ? 51.549 77.601 6.920 1.00 51.24 59 LYS B N 1
ATOM 1556 C CA . LYS B 1 59 ? 50.227 77.630 7.552 1.00 51.02 59 LYS B CA 1
ATOM 1557 C C . LYS B 1 59 ? 49.241 76.654 6.896 1.00 47.85 59 LYS B C 1
ATOM 1558 O O . LYS B 1 59 ? 48.540 75.923 7.582 1.00 43.83 59 LYS B O 1
ATOM 1564 N N . ALA B 1 60 ? 49.167 76.654 5.572 1.00 46.43 60 ALA B N 1
ATOM 1565 C CA . ALA B 1 60 ? 48.418 75.609 4.841 1.00 45.61 60 ALA B CA 1
ATOM 1566 C C . ALA B 1 60 ? 48.860 74.208 5.232 1.00 43.18 60 ALA B C 1
ATOM 1567 O O . ALA B 1 60 ? 48.035 73.309 5.436 1.00 45.97 60 ALA B O 1
ATOM 1569 N N . ARG B 1 61 ? 50.170 74.011 5.313 1.00 41.30 61 ARG B N 1
ATOM 1570 C CA . ARG B 1 61 ? 50.723 72.714 5.648 1.00 41.45 61 ARG B CA 1
ATOM 1571 C C . ARG B 1 61 ? 50.246 72.266 7.045 1.00 43.44 61 ARG B C 1
ATOM 1572 O O . ARG B 1 61 ? 49.962 71.089 7.263 1.00 41.89 61 ARG B O 1
ATOM 1580 N N . SER B 1 62 ? 50.199 73.216 7.974 1.00 45.33 62 SER B N 1
ATOM 1581 C CA . SER B 1 62 ? 49.798 72.933 9.345 1.00 47.72 62 SER B CA 1
ATOM 1582 C C . SER B 1 62 ? 48.427 72.267 9.405 1.00 49.27 62 SER B C 1
ATOM 1583 O O . SER B 1 62 ? 48.231 71.341 10.206 1.00 51.06 62 SER B O 1
ATOM 1586 N N . PHE B 1 63 ? 47.510 72.698 8.532 1.00 47.44 63 PHE B N 1
ATOM 1587 C CA . PHE B 1 63 ? 46.156 72.097 8.440 1.00 46.53 63 PHE B CA 1
ATOM 1588 C C . PHE B 1 63 ? 46.093 70.621 7.987 1.00 44.24 63 PHE B C 1
ATOM 1589 O O . PHE B 1 63 ? 45.210 69.849 8.411 1.00 40.99 63 PHE B O 1
ATOM 1597 N N . LEU B 1 64 ? 47.017 70.247 7.105 1.00 43.96 64 LEU B N 1
ATOM 1598 C CA . LEU B 1 64 ? 46.944 68.995 6.359 1.00 41.42 64 LEU B CA 1
ATOM 1599 C C . LEU B 1 64 ? 47.950 67.935 6.794 1.00 39.71 64 LEU B C 1
ATOM 1600 O O . LEU B 1 64 ? 47.814 66.773 6.414 1.00 41.98 64 LEU B O 1
ATOM 1605 N N . GLU B 1 65 ? 48.967 68.326 7.566 1.00 40.80 65 GLU B N 1
ATOM 1606 C CA . GLU B 1 65 ? 50.052 67.409 7.930 1.00 39.70 65 GLU B CA 1
ATOM 1607 C C . GLU B 1 65 ? 49.694 66.513 9.133 1.00 40.61 65 GLU B C 1
ATOM 1608 O O . GLU B 1 65 ? 50.248 66.668 10.216 1.00 41.42 65 GLU B O 1
ATOM 1614 N N . PHE B 1 66 ? 48.786 65.565 8.902 1.00 43.85 66 PHE B N 1
ATOM 1615 C CA . PHE B 1 66 ? 48.432 64.528 9.867 1.00 41.00 66 PHE B CA 1
ATOM 1616 C C . PHE B 1 66 ? 49.468 63.414 9.924 1.00 43.36 66 PHE B C 1
ATOM 1617 O O . PHE B 1 66 ? 49.983 62.979 8.886 1.00 42.72 66 PHE B O 1
ATOM 1625 N N . ALA B 1 67 ? 49.737 62.920 11.137 1.00 36.74 67 ALA B N 1
ATOM 1626 C CA . ALA B 1 67 ? 50.661 61.807 11.346 1.00 40.22 67 ALA B CA 1
ATOM 1627 C C . ALA B 1 67 ? 50.273 61.030 12.608 1.00 45.25 67 ALA B C 1
ATOM 1628 O O . ALA B 1 67 ? 49.334 61.438 13.349 1.00 41.00 67 ALA B O 1
ATOM 1630 N N . GLU B 1 68 ? 50.985 59.921 12.832 1.00 47.41 68 GLU B N 1
ATOM 1631 C CA . GLU B 1 68 ? 51.036 59.234 14.139 1.00 47.78 68 GLU B CA 1
ATOM 1632 C C . GLU B 1 68 ? 52.366 59.531 14.825 1.00 48.93 68 GLU B C 1
ATOM 1633 O O . GLU B 1 68 ? 53.385 59.693 14.174 1.00 54.76 68 GLU B O 1
ATOM 1639 N N . ASP B 1 69 ? 52.380 59.554 16.142 1.00 50.29 69 ASP B N 1
ATOM 1640 C CA . ASP B 1 69 ? 53.627 59.705 16.848 1.00 52.35 69 ASP B CA 1
ATOM 1641 C C . ASP B 1 69 ? 53.524 58.985 18.178 1.00 52.23 69 ASP B C 1
ATOM 1642 O O . ASP B 1 69 ? 52.662 59.304 18.993 1.00 52.32 69 ASP B O 1
ATOM 1647 N N . VAL B 1 70 ? 54.402 58.012 18.384 1.00 50.14 70 VAL B N 1
ATOM 1648 C CA . VAL B 1 70 ? 54.411 57.235 19.607 1.00 50.27 70 VAL B CA 1
ATOM 1649 C C . VAL B 1 70 ? 55.237 57.956 20.663 1.00 50.17 70 VAL B C 1
ATOM 1650 O O . VAL B 1 70 ? 56.297 58.478 20.346 1.00 53.44 70 VAL B O 1
ATOM 1654 N N . ILE B 1 71 ? 54.744 57.984 21.903 1.00 49.95 71 ILE B N 1
ATOM 1655 C CA . ILE B 1 71 ? 55.474 58.522 23.052 1.00 47.68 71 ILE B CA 1
ATOM 1656 C C . ILE B 1 71 ? 55.494 57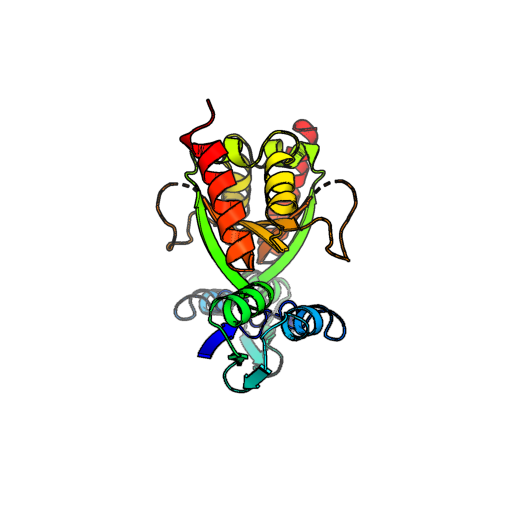.438 24.113 1.00 48.81 71 ILE B C 1
ATOM 1657 O O . ILE B 1 71 ? 54.443 56.919 24.506 1.00 52.27 71 ILE B O 1
ATOM 1662 N N . GLN B 1 72 ? 56.675 57.124 24.623 1.00 48.76 72 GLN B N 1
ATOM 1663 C CA . GLN B 1 72 ? 56.808 56.072 25.617 1.00 47.92 72 GLN B CA 1
ATOM 1664 C C . GLN B 1 72 ? 56.590 56.576 27.041 1.00 50.80 72 GLN B C 1
ATOM 1665 O O . GLN B 1 72 ? 57.284 57.477 27.510 1.00 53.09 72 GLN B O 1
ATOM 1671 N N . VAL B 1 73 ? 55.636 55.968 27.732 1.00 50.77 73 VAL B N 1
ATOM 1672 C CA . VAL B 1 73 ? 55.286 56.379 29.080 1.00 51.21 73 VAL B CA 1
ATOM 1673 C C . VAL B 1 73 ? 55.599 55.273 30.084 1.00 53.68 73 VAL B C 1
ATOM 1674 O O . VAL B 1 73 ? 55.106 54.151 29.953 1.00 55.91 73 VAL B O 1
ATOM 1678 N N . PRO B 1 74 ? 56.433 55.583 31.091 1.00 53.82 74 PRO B N 1
ATOM 1679 C CA . PRO B 1 74 ? 56.737 54.619 32.150 1.00 53.43 74 PRO B CA 1
ATOM 1680 C C . PRO B 1 74 ? 55.484 54.034 32.820 1.00 53.26 74 PRO B C 1
ATOM 1681 O O . PRO B 1 74 ? 54.697 54.770 33.425 1.00 52.69 74 PRO B O 1
ATOM 1685 N N . ARG B 1 75 ? 55.328 52.715 32.723 1.00 52.99 75 ARG B N 1
ATOM 1686 C CA . ARG B 1 75 ? 54.111 52.010 33.164 1.00 52.54 75 ARG B CA 1
ATOM 1687 C C . ARG B 1 75 ? 53.522 52.485 34.512 1.00 52.86 75 ARG B C 1
ATOM 1688 O O . ARG B 1 75 ? 52.300 52.539 34.674 1.00 52.56 75 ARG B O 1
ATOM 1696 N N . ASN B 1 76 ? 54.395 52.805 35.464 1.00 52.84 76 ASN B N 1
ATOM 1697 C CA . ASN B 1 76 ? 54.002 53.369 36.777 1.00 53.85 76 ASN B CA 1
ATOM 1698 C C . ASN B 1 76 ? 53.016 54.547 36.712 1.00 53.08 76 ASN B C 1
ATOM 1699 O O . ASN B 1 76 ? 52.124 54.678 37.570 1.00 49.09 76 ASN B O 1
ATOM 1704 N N . LEU B 1 77 ? 53.204 55.389 35.692 1.00 51.50 77 LEU B N 1
ATOM 1705 C CA . LEU B 1 77 ? 52.457 56.637 35.524 1.00 50.43 77 LEU B CA 1
ATOM 1706 C C . LEU B 1 77 ? 51.302 56.535 34.521 1.00 49.77 77 LEU B C 1
ATOM 1707 O O . LEU B 1 77 ? 50.585 57.514 34.313 1.00 47.98 77 LEU B O 1
ATOM 1712 N N . VAL B 1 78 ? 51.102 55.372 33.906 1.00 49.40 78 VAL B N 1
ATOM 1713 C CA . VAL B 1 78 ? 49.999 55.233 32.966 1.00 50.26 78 VAL B CA 1
ATOM 1714 C C . VAL B 1 78 ? 48.655 55.503 33.662 1.00 51.93 78 VAL B C 1
ATOM 1715 O O . VAL B 1 78 ? 47.910 56.409 33.250 1.00 52.18 78 VAL B O 1
ATOM 1719 N N . GLY B 1 79 ? 48.360 54.754 34.724 1.00 50.42 79 GLY B N 1
ATOM 1720 C CA . GLY B 1 79 ? 47.173 55.027 35.537 1.00 51.99 79 GLY B CA 1
ATOM 1721 C C . GLY B 1 79 ? 47.100 56.480 35.979 1.00 52.40 79 GLY B C 1
ATOM 1722 O O . GLY B 1 79 ? 46.010 57.068 36.029 1.00 52.10 79 GLY B O 1
ATOM 1723 N N . LYS B 1 80 ? 48.264 57.062 36.280 1.00 52.41 80 LYS B N 1
ATOM 1724 C CA . LYS B 1 80 ? 48.346 58.440 36.770 1.00 51.19 80 LYS B CA 1
ATOM 1725 C C . LYS B 1 80 ? 47.993 59.440 35.691 1.00 50.16 80 LYS B C 1
ATOM 1726 O O . LYS B 1 80 ? 47.193 60.345 35.918 1.00 48.37 80 LYS B O 1
ATOM 1732 N N . VAL B 1 81 ? 48.599 59.277 34.518 1.00 50.49 81 VAL B N 1
ATOM 1733 C CA . VAL B 1 81 ? 48.429 60.235 33.418 1.00 50.57 81 VAL B CA 1
ATOM 1734 C C . VAL B 1 81 ? 47.104 60.031 32.700 1.00 49.20 81 VAL B C 1
ATOM 1735 O O . VAL B 1 81 ? 46.615 60.945 32.045 1.00 50.04 81 VAL B O 1
ATOM 1739 N N . ILE B 1 82 ? 46.551 58.824 32.805 1.00 49.27 82 ILE B N 1
ATOM 1740 C CA . ILE B 1 82 ? 45.168 58.556 32.410 1.00 50.46 82 ILE B CA 1
ATOM 1741 C C . ILE B 1 82 ? 44.255 59.433 33.275 1.00 50.66 82 ILE B C 1
ATOM 1742 O O . ILE B 1 82 ? 43.268 59.986 32.802 1.00 45.62 82 ILE B O 1
ATOM 1747 N N . GLY B 1 83 ? 44.631 59.602 34.537 1.00 54.29 83 GLY B N 1
ATOM 1748 C CA . GLY B 1 83 ? 43.907 60.489 35.457 1.00 55.19 83 GLY B CA 1
ATOM 1749 C C . GLY B 1 83 ? 42.683 59.736 35.904 1.00 56.96 83 GLY B C 1
ATOM 1750 O O . GLY B 1 83 ? 42.418 58.637 35.403 1.00 57.94 83 GLY B O 1
ATOM 1751 N N . LYS B 1 84 ? 41.932 60.321 36.832 1.00 59.86 84 LYS B N 1
ATOM 1752 C CA . LYS B 1 84 ? 40.732 59.675 37.356 1.00 59.91 84 LYS B CA 1
ATOM 1753 C C . LYS B 1 84 ? 39.839 59.335 36.182 1.00 59.97 84 LYS B C 1
ATOM 1754 O O . LYS B 1 84 ? 39.173 60.215 35.598 1.00 56.91 84 LYS B O 1
ATOM 1760 N N . ASN B 1 85 ? 39.897 58.050 35.828 1.00 59.12 85 ASN B N 1
ATOM 1761 C CA . ASN B 1 85 ? 39.145 57.465 34.731 1.00 57.25 85 ASN B CA 1
ATOM 1762 C C . ASN B 1 85 ? 39.235 58.225 33.415 1.00 56.29 85 ASN B C 1
ATOM 1763 O O . ASN B 1 85 ? 38.241 58.680 32.841 1.00 57.75 85 ASN B O 1
ATOM 1768 N N . GLY B 1 86 ? 40.465 58.375 32.954 1.00 57.94 86 GLY B N 1
ATOM 1769 C CA . GLY B 1 86 ? 40.716 58.974 31.653 1.00 55.69 86 GLY B CA 1
ATO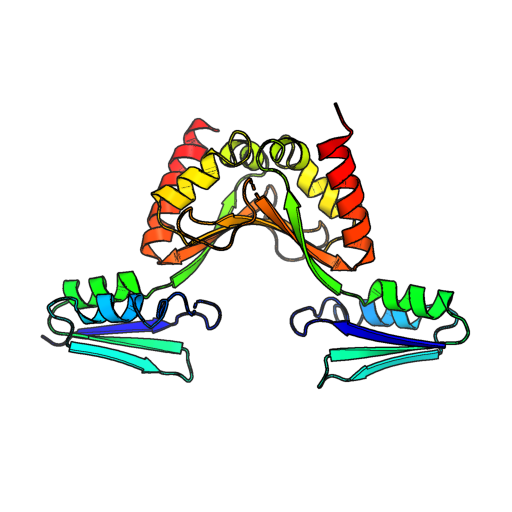M 1770 C C . GLY B 1 86 ? 40.618 60.489 31.582 1.00 54.54 86 GLY B C 1
ATOM 1771 O O . GLY B 1 86 ? 40.977 61.069 30.556 1.00 50.65 86 GLY B O 1
ATOM 1772 N N . LYS B 1 87 ? 40.165 61.127 32.668 1.00 50.88 87 LYS B N 1
ATOM 1773 C CA . LYS B 1 87 ? 39.979 62.579 32.717 1.00 49.20 87 LYS B CA 1
ATOM 1774 C C . LYS B 1 87 ? 41.151 63.340 32.134 1.00 43.99 87 LYS B C 1
ATOM 1775 O O . LYS B 1 87 ? 40.992 64.164 31.233 1.00 48.24 87 LYS B O 1
ATOM 1781 N N . LEU B 1 88 ? 42.341 63.053 32.644 1.00 43.47 88 LEU B N 1
ATOM 1782 C CA . LEU B 1 88 ? 43.519 63.849 32.336 1.00 43.12 88 LEU B CA 1
ATOM 1783 C C . LEU B 1 88 ? 43.960 63.686 30.885 1.00 42.23 88 LEU B C 1
ATOM 1784 O O . LEU B 1 88 ? 44.204 64.668 30.172 1.00 43.59 88 LEU B O 1
ATOM 1789 N N . ILE B 1 89 ? 44.057 62.440 30.441 1.00 43.37 89 ILE B N 1
ATOM 1790 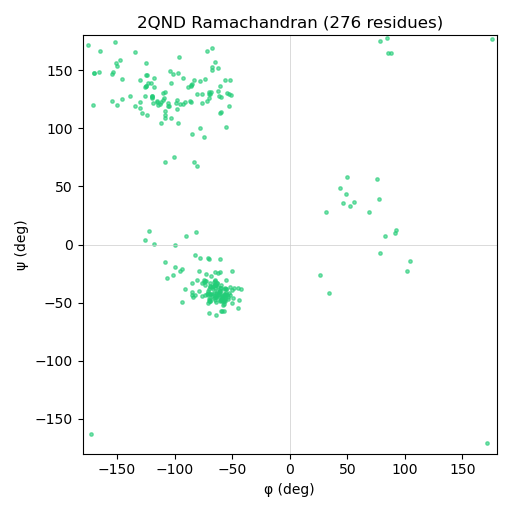C CA . ILE B 1 89 ? 44.459 62.151 29.060 1.00 44.79 89 ILE B CA 1
ATOM 1791 C C . ILE B 1 89 ? 43.374 62.650 28.097 1.00 46.11 89 ILE B C 1
ATOM 1792 O O . ILE B 1 89 ? 43.690 63.164 27.020 1.00 49.56 89 ILE B O 1
ATOM 1797 N N . GLN B 1 90 ? 42.107 62.542 28.494 1.00 45.98 90 GLN B N 1
ATOM 1798 C CA . GLN B 1 90 ? 41.023 63.135 27.706 1.00 46.60 90 GLN B CA 1
ATOM 1799 C C . GLN B 1 90 ? 41.158 64.653 27.540 1.00 48.00 90 GLN B C 1
ATOM 1800 O O . GLN B 1 90 ? 40.972 65.171 26.429 1.00 48.25 90 GLN B O 1
ATOM 1806 N N . GLU B 1 91 ? 41.476 65.352 28.632 1.00 47.34 91 GLU B N 1
ATOM 1807 C CA . GLU B 1 91 ? 41.777 66.790 28.607 1.00 48.26 91 GLU B CA 1
ATOM 1808 C C . GLU B 1 91 ? 43.004 67.126 27.737 1.00 47.28 91 GLU B C 1
ATOM 1809 O O . GLU B 1 91 ? 43.005 68.106 27.002 1.00 45.20 91 GLU B O 1
ATOM 1815 N N . ILE B 1 92 ? 44.048 66.316 27.817 1.00 47.57 92 ILE B N 1
ATOM 1816 C CA . ILE B 1 92 ? 45.231 66.518 26.982 1.00 46.41 92 ILE B CA 1
ATOM 1817 C C . ILE B 1 92 ? 44.881 66.464 25.507 1.00 47.01 92 ILE B C 1
ATOM 1818 O O . ILE B 1 92 ? 45.333 67.330 24.715 1.00 45.58 92 ILE B O 1
ATOM 1823 N N . VAL B 1 93 ? 44.087 65.469 25.105 1.00 47.12 93 VAL B N 1
ATOM 1824 C CA . VAL B 1 93 ? 43.751 65.367 23.675 1.00 49.10 93 VAL B CA 1
ATOM 1825 C C . VAL B 1 93 ? 42.840 66.522 23.262 1.00 47.54 93 VAL B C 1
ATOM 1826 O O . VAL B 1 93 ? 42.958 67.052 22.143 1.00 45.43 93 VAL B O 1
ATOM 1830 N N . ASP B 1 94 ? 41.944 66.919 24.161 1.00 48.13 94 ASP B N 1
ATOM 1831 C CA . ASP B 1 94 ? 40.996 67.975 23.843 1.00 46.12 94 ASP B CA 1
ATOM 1832 C C . ASP B 1 94 ? 41.722 69.306 23.764 1.00 46.39 94 ASP B C 1
ATOM 1833 O O . ASP B 1 94 ? 41.453 70.106 22.867 1.00 44.02 94 ASP B O 1
ATOM 1838 N N . LYS B 1 95 ? 42.667 69.542 24.670 1.00 46.07 95 LYS B N 1
ATOM 1839 C CA . LYS B 1 95 ? 43.390 70.803 24.652 1.00 45.62 95 LYS B CA 1
ATOM 1840 C C . LYS B 1 95 ? 44.390 70.902 23.508 1.00 46.65 95 LYS B C 1
ATOM 1841 O O . LYS B 1 95 ? 44.500 71.948 22.881 1.00 44.33 95 LYS B O 1
ATOM 1847 N N . SER B 1 96 ? 45.143 69.832 23.263 1.00 46.78 96 SER B N 1
ATOM 1848 C CA . SER B 1 96 ? 46.132 69.809 22.177 1.00 44.82 96 SER B CA 1
ATOM 1849 C C . SER B 1 96 ? 45.501 69.926 20.802 1.00 43.65 96 SER B C 1
ATOM 1850 O O . SER B 1 96 ? 46.098 70.492 19.886 1.00 46.30 96 SER B O 1
ATOM 1853 N N . GLY B 1 97 ? 44.324 69.352 20.631 1.00 44.17 97 GLY B N 1
ATOM 1854 C CA . GLY B 1 97 ? 43.678 69.339 19.322 1.00 46.94 97 GLY B CA 1
ATOM 1855 C C . GLY B 1 97 ? 44.007 68.103 18.495 1.00 46.43 97 GLY B C 1
ATOM 1856 O O . GLY B 1 97 ? 43.699 68.061 17.286 1.00 45.73 97 GLY B O 1
ATOM 1857 N N . VAL B 1 98 ? 44.609 67.080 19.115 1.00 44.19 98 VAL B N 1
ATOM 1858 C CA . VAL B 1 98 ? 44.833 65.829 18.393 1.00 42.73 98 VAL B CA 1
ATOM 1859 C C . VAL B 1 98 ? 43.487 65.189 18.109 1.00 43.66 98 VAL B C 1
ATOM 1860 O O . VAL B 1 98 ? 42.463 65.659 18.576 1.00 46.80 98 VAL B O 1
ATOM 1864 N N . VAL B 1 99 ? 43.482 64.164 17.268 1.00 41.54 99 VAL B N 1
ATOM 1865 C CA . VAL B 1 99 ? 42.256 63.458 16.949 1.00 41.69 99 VAL B CA 1
ATOM 1866 C C . VAL B 1 99 ? 41.971 62.433 18.047 1.00 45.59 99 VAL B C 1
ATOM 1867 O O . VAL B 1 99 ? 40.828 62.272 18.500 1.00 45.64 99 VAL B O 1
ATOM 1871 N N . ARG B 1 100 ? 43.025 61.737 18.449 1.00 44.20 100 ARG B N 1
ATOM 1872 C CA . ARG B 1 100 ? 42.944 60.722 19.467 1.00 48.33 100 ARG B CA 1
ATOM 1873 C C . ARG B 1 100 ? 44.330 60.387 19.964 1.00 45.89 100 ARG B C 1
ATOM 1874 O O . ARG B 1 100 ? 45.311 60.711 19.332 1.00 42.48 100 ARG B O 1
ATOM 1882 N N . VAL B 1 101 ? 44.389 59.685 21.090 1.00 45.63 101 VAL B N 1
ATOM 1883 C CA . VAL B 1 101 ? 45.580 58.949 21.490 1.00 47.43 101 VAL B CA 1
ATOM 1884 C C . VAL B 1 101 ? 45.129 57.503 21.689 1.00 46.55 101 VAL B C 1
ATOM 1885 O O . VAL B 1 101 ? 43.987 57.267 22.048 1.00 41.89 101 VAL B O 1
ATOM 1889 N N . ARG B 1 102 ? 45.991 56.535 21.377 1.00 48.76 102 ARG B N 1
ATOM 1890 C CA . ARG B 1 102 ? 45.733 55.142 21.767 1.00 50.47 102 ARG B CA 1
ATOM 1891 C C . ARG B 1 102 ? 46.856 54.677 22.654 1.00 45.30 102 ARG B C 1
ATOM 1892 O O . ARG B 1 102 ? 48.022 54.801 22.282 1.00 44.19 102 ARG B O 1
ATOM 1900 N N . ILE B 1 103 ? 46.469 54.156 23.815 1.00 41.51 103 ILE B N 1
ATOM 1901 C CA . ILE B 1 103 ? 47.357 53.669 24.827 1.00 41.69 103 ILE B CA 1
ATOM 1902 C C . ILE B 1 103 ? 47.402 52.167 24.609 1.00 41.22 103 ILE B C 1
ATOM 1903 O O . ILE B 1 103 ? 46.372 51.463 24.723 1.00 38.71 103 ILE B O 1
ATOM 1908 N N . GLU B 1 104 ? 48.583 51.657 24.268 1.00 38.65 104 GLU B N 1
ATOM 1909 C CA . GLU B 1 104 ? 48.646 50.319 23.723 1.00 44.99 104 GLU B CA 1
ATOM 1910 C C . GLU B 1 104 ? 49.383 49.407 24.675 1.00 45.50 104 GLU B C 1
ATOM 1911 O O . GLU B 1 104 ? 50.529 49.667 25.015 1.00 44.27 104 GLU B O 1
ATOM 1917 N N . ALA B 1 105 ? 48.691 48.358 25.130 1.00 44.69 105 ALA B N 1
ATOM 1918 C CA . ALA B 1 105 ? 49.276 47.314 25.972 1.00 42.82 105 ALA B CA 1
ATOM 1919 C C . ALA B 1 105 ? 49.477 46.046 25.128 1.00 42.34 105 ALA B C 1
ATOM 1920 O O . ALA B 1 105 ? 48.505 45.466 24.628 1.00 44.07 105 ALA B O 1
ATOM 1922 N N . GLU B 1 106 ? 50.734 45.616 25.008 1.00 41.49 106 GLU B N 1
ATOM 1923 C CA . GLU B 1 106 ? 51.179 44.591 24.095 1.00 44.14 106 GLU B CA 1
ATOM 1924 C C . GLU B 1 106 ? 51.334 43.308 24.893 1.00 39.16 106 GLU B C 1
ATOM 1925 O O . GLU B 1 106 ? 51.748 43.372 26.054 1.00 40.00 106 GLU B O 1
ATOM 1931 N N . ASN B 1 107 ? 51.073 42.151 24.281 1.00 28.35 107 ASN B N 1
ATOM 1932 C CA . ASN B 1 107 ? 51.229 40.943 24.962 1.00 34.81 107 ASN B CA 1
ATOM 1933 C C . ASN B 1 107 ? 52.722 40.876 25.235 1.00 39.57 107 ASN B C 1
ATOM 1934 O O . ASN B 1 107 ? 53.500 41.581 24.604 1.00 41.09 107 ASN B O 1
ATOM 1939 N N . GLU B 1 108 ? 53.065 40.100 26.244 1.00 44.57 108 GLU B N 1
ATOM 1940 C CA . GLU B 1 108 ? 54.430 39.810 26.659 1.00 50.25 108 GLU B CA 1
ATOM 1941 C C . GLU B 1 108 ? 55.314 39.237 25.551 1.00 53.51 108 GLU B C 1
ATOM 1942 O O . GLU B 1 108 ? 56.529 39.441 25.538 1.00 51.14 108 GLU B O 1
ATOM 1948 N N . LYS B 1 109 ? 54.702 38.506 24.632 1.00 56.14 109 LYS B N 1
ATOM 1949 C CA . LYS B 1 109 ? 55.442 37.839 23.577 1.00 60.17 109 LYS B CA 1
ATOM 1950 C C . LYS B 1 109 ? 55.887 38.755 22.423 1.00 61.46 109 LYS B C 1
ATOM 1951 O O . LYS B 1 109 ? 56.693 38.332 21.592 1.00 62.68 109 LYS B O 1
ATOM 1957 N N . ASN B 1 110 ? 55.378 39.987 22.361 1.00 62.41 110 ASN B N 1
ATOM 1958 C CA . ASN B 1 110 ? 55.632 40.864 21.207 1.00 63.84 110 ASN B CA 1
ATOM 1959 C C . ASN B 1 110 ? 57.084 41.373 21.118 1.00 67.28 110 ASN B C 1
ATOM 1960 O O . ASN B 1 110 ? 57.640 41.879 22.097 1.00 67.70 110 ASN B O 1
ATOM 1965 N N . VAL B 1 111 ? 57.667 41.245 19.918 1.00 68.72 111 VAL B N 1
ATOM 1966 C CA . VAL B 1 111 ? 59.119 41.399 19.683 1.00 67.23 111 VAL B CA 1
ATOM 1967 C C . VAL B 1 111 ? 59.638 42.806 19.979 1.00 67.73 111 VAL B C 1
ATOM 1968 O O . VAL B 1 111 ? 60.503 42.967 20.843 1.00 68.91 111 VAL B O 1
ATOM 1972 N N . PRO B 1 112 ? 59.120 43.831 19.271 1.00 66.92 112 PRO B N 1
ATOM 1973 C CA . PRO B 1 112 ? 59.610 45.180 19.561 1.00 64.93 112 PRO B CA 1
ATOM 1974 C C . PRO B 1 112 ? 58.832 45.799 20.721 1.00 61.62 112 PRO B C 1
ATOM 1975 O O . PRO B 1 112 ? 57.617 45.881 20.656 1.00 58.32 112 PRO B O 1
ATOM 1979 N N . GLN B 1 113 ? 59.541 46.201 21.770 1.00 61.25 113 GLN B N 1
ATOM 1980 C CA . GLN B 1 113 ? 58.939 46.867 22.926 1.00 61.50 113 GLN B CA 1
ATOM 1981 C C . GLN B 1 113 ? 60.020 47.423 23.850 1.00 60.16 113 GLN B C 1
ATOM 1982 O O . GLN B 1 113 ? 61.098 46.833 23.956 1.00 59.63 113 GLN B O 1
ATOM 1988 N N . GLU B 1 114 ? 59.723 48.541 24.518 1.00 56.55 114 GLU B N 1
ATOM 1989 C CA . GLU B 1 114 ? 60.658 49.178 25.451 1.00 54.95 114 GLU B CA 1
ATOM 1990 C C . GLU B 1 114 ? 60.361 48.811 26.911 1.00 53.04 114 GLU B C 1
ATOM 1991 O O . GLU B 1 114 ? 59.272 49.052 27.407 1.00 53.49 114 GLU B O 1
ATOM 1997 N N . GLU B 1 115 ? 61.343 48.232 27.592 1.00 50.13 115 GLU B N 1
ATOM 1998 C CA . GLU B 1 115 ? 61.209 47.828 28.999 1.00 51.69 115 GLU B CA 1
ATOM 1999 C C . GLU B 1 115 ? 60.689 48.921 29.934 1.00 51.67 115 GLU B C 1
ATOM 2000 O O . GLU B 1 115 ? 61.244 50.023 29.971 1.00 48.34 115 GLU B O 1
ATOM 2006 N N . GLY B 1 116 ? 59.652 48.597 30.710 1.00 54.33 116 GLY B N 1
ATOM 2007 C CA . GLY B 1 116 ? 59.070 49.543 31.660 1.00 55.50 116 GLY B CA 1
ATOM 2008 C C . GLY B 1 116 ? 58.168 50.593 31.037 1.00 58.41 116 GLY B C 1
ATOM 2009 O O . GLY B 1 116 ? 57.637 51.443 31.757 1.00 57.64 116 GLY B O 1
ATOM 2018 N N . VAL B 1 118 ? 55.059 52.038 28.175 1.00 52.22 118 VAL B N 1
ATOM 2019 C CA . VAL B 1 118 ? 53.770 51.850 27.545 1.00 50.34 118 VAL B CA 1
ATOM 2020 C C . VAL B 1 118 ? 53.647 52.896 26.432 1.00 48.77 118 VAL B C 1
ATOM 2021 O O . VAL B 1 118 ? 53.749 54.090 26.698 1.00 46.84 118 VAL B O 1
ATOM 2025 N N . PRO B 1 119 ? 53.483 52.459 25.171 1.00 46.86 119 PRO B N 1
ATOM 2026 C CA . PRO B 1 119 ? 53.286 53.422 24.080 1.00 45.42 119 PRO B CA 1
ATOM 2027 C C . PRO B 1 119 ? 51.963 54.176 24.131 1.00 45.41 119 PRO B C 1
ATOM 2028 O O . PRO B 1 119 ? 50.911 53.568 24.311 1.00 45.66 119 PRO B O 1
ATOM 2032 N N . PHE B 1 120 ? 52.047 55.497 23.984 1.00 42.74 120 PHE B N 1
ATOM 2033 C CA . PHE B 1 120 ? 50.900 56.366 23.741 1.00 45.01 120 PHE B CA 1
ATOM 2034 C C . PHE B 1 120 ? 50.965 56.848 22.273 1.00 46.81 120 PHE B C 1
ATOM 2035 O O . PHE B 1 120 ? 51.839 57.653 21.906 1.00 43.16 120 PHE B O 1
ATOM 2043 N N . VAL B 1 121 ? 50.067 56.356 21.426 1.00 45.68 121 VAL B N 1
ATOM 2044 C CA . VAL B 1 121 ? 50.101 56.737 20.006 1.00 48.46 121 VAL B CA 1
ATOM 2045 C C . VAL B 1 121 ? 49.125 57.883 19.691 1.00 50.34 121 VAL B C 1
ATOM 2046 O O . VAL B 1 121 ? 47.907 57.672 19.610 1.00 54.68 121 VAL B O 1
ATOM 2050 N N . PHE B 1 122 ? 49.688 59.082 19.515 1.00 49.52 122 PHE B N 1
ATOM 2051 C CA . PHE B 1 122 ? 48.953 60.292 19.174 1.00 47.48 122 PHE B CA 1
ATOM 2052 C C . PHE B 1 122 ? 48.759 60.410 17.669 1.00 49.66 122 PHE B C 1
ATOM 2053 O O . PHE B 1 122 ? 49.680 60.137 16.876 1.00 49.54 122 PHE B O 1
ATOM 2061 N N . VAL B 1 123 ? 47.542 60.795 17.289 1.00 47.76 123 VAL B N 1
ATOM 2062 C CA . VAL B 1 123 ? 47.105 60.840 15.906 1.00 46.53 123 VAL B CA 1
ATOM 2063 C C . VAL B 1 123 ? 46.478 62.217 15.664 1.00 44.19 123 VAL B C 1
ATOM 2064 O O . VAL B 1 123 ? 45.513 62.580 16.309 1.00 44.28 123 VAL B O 1
ATOM 2068 N N . GLY B 1 124 ? 47.064 63.003 14.768 1.00 42.23 124 GLY B N 1
ATOM 2069 C CA . GLY B 1 124 ? 46.597 64.367 14.540 1.00 42.45 124 GLY B CA 1
ATOM 2070 C C . GLY B 1 124 ? 47.561 65.105 13.638 1.00 42.53 124 GLY B C 1
ATOM 2071 O O . GLY B 1 124 ? 48.461 64.491 13.071 1.00 46.44 124 GLY B O 1
ATOM 2072 N N . THR B 1 125 ? 47.373 66.408 13.498 1.00 40.29 125 THR B N 1
ATOM 2073 C CA . THR B 1 125 ? 48.303 67.235 12.735 1.00 43.71 125 THR B CA 1
ATOM 2074 C C . THR B 1 125 ? 49.586 67.234 13.554 1.00 45.04 125 THR B C 1
ATOM 2075 O O . THR B 1 125 ? 49.527 67.044 14.770 1.00 41.60 125 THR B O 1
ATOM 2079 N N . LYS B 1 126 ? 50.737 67.417 12.919 1.00 43.42 126 LYS B N 1
ATOM 2080 C CA . LYS B 1 126 ? 52.026 67.486 13.634 1.00 46.12 126 LYS B CA 1
ATOM 2081 C C . LYS B 1 126 ? 52.004 68.561 14.722 1.00 45.12 126 LYS B C 1
ATOM 2082 O O . LYS B 1 126 ? 52.559 68.368 15.807 1.00 44.55 126 LYS B O 1
ATOM 2088 N N . ASP B 1 127 ? 51.363 69.687 14.433 1.00 43.21 127 ASP B N 1
ATOM 2089 C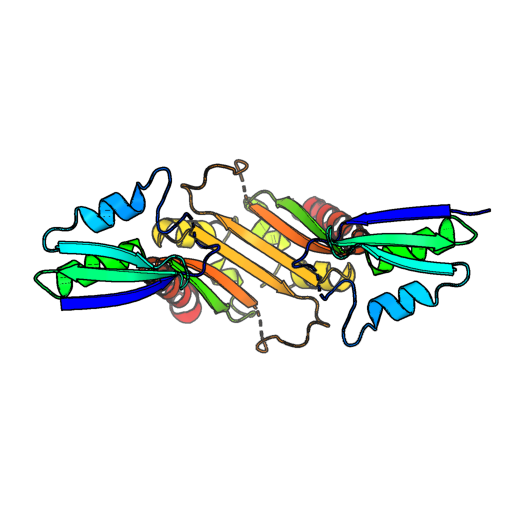 CA . ASP B 1 127 ? 51.292 70.783 15.390 1.00 45.86 127 ASP B CA 1
ATOM 2090 C C . ASP B 1 127 ? 50.522 70.391 16.642 1.00 43.61 127 ASP B C 1
ATOM 2091 O O . ASP B 1 127 ? 50.956 70.722 17.755 1.00 48.17 127 ASP B O 1
ATOM 2096 N N . SER B 1 128 ? 49.385 69.708 16.457 1.00 46.20 128 SER B N 1
ATOM 2097 C CA . SER B 1 128 ? 48.618 69.042 17.534 1.00 46.72 128 SER B CA 1
ATOM 2098 C C . SER B 1 128 ? 49.483 68.186 18.419 1.00 46.26 128 SER B C 1
ATOM 2099 O O . SER B 1 128 ? 49.339 68.176 19.658 1.00 44.70 128 SER B O 1
ATOM 2102 N N . ILE B 1 129 ? 50.322 67.403 17.751 1.00 43.34 129 ILE B N 1
ATOM 2103 C CA . ILE B 1 129 ? 51.097 66.341 18.385 1.00 44.61 129 ILE B CA 1
ATOM 2104 C C . ILE B 1 129 ? 52.160 67.015 19.247 1.00 44.69 129 ILE B C 1
ATOM 2105 O O . ILE B 1 129 ? 52.354 66.646 20.414 1.00 44.37 129 ILE B O 1
ATOM 2110 N N . ALA B 1 130 ? 52.780 68.048 18.693 1.00 42.20 130 ALA B N 1
ATOM 2111 C CA . ALA B 1 130 ? 53.677 68.909 19.455 1.00 44.70 130 ALA B CA 1
ATOM 2112 C C . ALA B 1 130 ? 52.981 69.440 20.718 1.00 43.96 130 ALA B C 1
ATOM 2113 O O . ALA B 1 130 ? 53.552 69.391 21.795 1.00 44.93 130 ALA B O 1
ATOM 2115 N N . ASN B 1 131 ? 51.746 69.928 20.586 1.00 44.85 131 ASN B N 1
ATOM 2116 C CA . ASN B 1 131 ? 51.007 70.442 21.748 1.00 45.02 131 ASN B CA 1
ATOM 2117 C C . ASN B 1 131 ? 50.808 69.331 22.785 1.00 45.10 131 ASN B C 1
ATOM 2118 O O . ASN B 1 131 ? 51.086 69.512 23.971 1.00 43.44 131 ASN B O 1
ATOM 2123 N N . ALA B 1 132 ? 50.357 68.169 22.314 1.00 44.65 132 ALA B N 1
ATOM 2124 C CA . ALA B 1 132 ? 50.119 67.008 23.168 1.00 43.72 132 ALA B CA 1
ATOM 2125 C C . ALA B 1 132 ? 51.366 66.542 23.896 1.00 44.26 132 ALA B C 1
ATOM 2126 O O . ALA B 1 132 ? 51.261 66.098 25.033 1.00 46.61 132 ALA B O 1
ATOM 2128 N N . THR B 1 133 ? 52.541 66.645 23.280 1.00 44.87 133 THR B N 1
ATOM 2129 C CA . THR B 1 133 ? 53.738 66.095 23.928 1.00 43.78 133 THR B CA 1
ATOM 2130 C C . THR B 1 133 ? 54.242 67.085 24.961 1.00 44.33 133 THR B C 1
ATOM 2131 O O . THR B 1 133 ? 54.764 66.681 25.995 1.00 46.79 133 THR B O 1
ATOM 2135 N N . VAL B 1 134 ? 54.018 68.375 24.709 1.00 43.05 134 VAL B N 1
ATOM 2136 C CA . VAL B 1 134 ? 54.333 69.418 25.656 1.00 43.20 134 VAL B CA 1
ATOM 2137 C C . VAL B 1 134 ? 53.477 69.236 26.902 1.00 43.61 134 VAL B C 1
ATOM 2138 O O . VAL B 1 134 ? 53.986 69.216 28.029 1.00 46.52 134 VAL B O 1
ATOM 2142 N N . LEU B 1 135 ? 52.175 69.070 26.700 1.00 44.32 135 LEU B N 1
ATOM 2143 C CA . LEU B 1 135 ? 51.255 68.822 27.799 1.00 44.05 135 LEU B CA 1
ATOM 2144 C C . LEU B 1 135 ? 51.613 67.578 28.566 1.00 44.27 135 LEU B C 1
ATOM 2145 O O . LEU B 1 135 ? 51.665 67.598 29.788 1.00 42.92 135 LEU B O 1
ATOM 2150 N N . LEU B 1 136 ? 51.840 66.493 27.840 1.00 45.89 136 LEU B N 1
ATOM 2151 C CA . LEU B 1 136 ? 52.191 65.203 28.432 1.00 47.54 136 LEU B CA 1
ATOM 2152 C C . LEU B 1 136 ? 53.424 65.306 29.307 1.00 45.91 136 LEU B C 1
ATOM 2153 O O . LEU B 1 136 ? 53.471 64.738 30.402 1.00 45.99 136 LEU B O 1
ATOM 2158 N N . ASP B 1 137 ? 54.426 66.012 28.791 1.00 47.35 137 ASP B N 1
ATOM 2159 C CA . ASP B 1 137 ? 55.678 66.263 29.501 1.00 50.05 137 ASP B CA 1
ATOM 2160 C C . ASP B 1 137 ? 55.467 66.951 30.851 1.00 49.19 137 ASP B C 1
ATOM 2161 O O . ASP B 1 137 ? 55.997 66.518 31.880 1.00 48.90 137 ASP B O 1
ATOM 2166 N N . TYR B 1 138 ? 54.711 68.039 30.818 1.00 48.54 138 TYR B N 1
ATOM 2167 C CA . TYR B 1 138 ? 54.395 68.802 32.016 1.00 49.38 138 TYR B CA 1
ATOM 2168 C C . TYR B 1 138 ? 53.693 67.945 33.073 1.00 46.97 138 TYR B C 1
ATOM 2169 O O . TYR B 1 138 ? 54.059 67.966 34.240 1.00 45.28 138 TYR B O 1
ATOM 2178 N N . HIS B 1 139 ? 52.671 67.206 32.666 1.00 46.35 139 HIS B N 1
ATOM 2179 C CA . HIS B 1 139 ? 51.945 66.355 33.598 1.00 49.47 139 HIS B CA 1
ATOM 2180 C C . HIS B 1 139 ? 52.865 65.337 34.261 1.00 51.44 139 HIS B C 1
ATOM 2181 O O . HIS B 1 139 ? 52.993 65.305 35.496 1.00 52.64 139 HIS B O 1
ATOM 2188 N N . LEU B 1 140 ? 53.529 64.537 33.430 1.00 53.68 140 LEU B N 1
ATOM 2189 C CA . LEU B 1 140 ? 54.504 63.543 33.893 1.00 53.52 140 LEU B CA 1
ATOM 2190 C C . LEU B 1 140 ? 55.474 64.080 34.946 1.00 53.85 140 LEU B C 1
ATOM 2191 O O . LEU B 1 140 ? 55.823 63.366 35.890 1.00 54.26 140 LEU B O 1
ATOM 2196 N N . ASN B 1 141 ? 55.888 65.333 34.794 1.00 53.54 141 ASN B N 1
ATOM 2197 C CA . ASN B 1 141 ? 56.846 65.930 35.714 1.00 54.33 141 ASN B CA 1
ATOM 2198 C C . ASN B 1 141 ? 56.375 66.111 37.156 1.00 55.11 141 ASN B C 1
ATOM 2199 O O . ASN B 1 141 ? 57.199 66.071 38.071 1.00 56.58 141 ASN B O 1
ATOM 2204 N N . TYR B 1 142 ? 55.077 66.328 37.366 1.00 55.10 142 TYR B N 1
ATOM 2205 C CA . TYR B 1 142 ? 54.536 66.402 38.732 1.00 53.72 142 TYR B CA 1
ATOM 2206 C C . TYR B 1 142 ? 53.819 65.109 39.162 1.00 53.55 142 TYR B C 1
ATOM 2207 O O . TYR B 1 142 ? 53.749 64.813 40.359 1.00 49.31 142 TYR B O 1
ATOM 2216 N N . LEU B 1 143 ? 53.290 64.346 38.198 1.00 53.58 143 LEU B N 1
ATOM 2217 C CA . LEU B 1 143 ? 52.719 63.027 38.491 1.00 54.82 143 LEU B CA 1
ATOM 2218 C C . LEU B 1 143 ? 53.829 62.093 38.978 1.00 55.99 143 LEU B C 1
ATOM 2219 O O . LEU B 1 143 ? 53.593 61.200 39.802 1.00 57.46 143 LEU B O 1
ATOM 2224 N N . LYS B 1 144 ? 55.042 62.324 38.475 1.00 55.97 144 LYS B N 1
ATOM 2225 C CA . LYS B 1 144 ? 56.254 61.701 38.995 1.00 55.41 144 LYS B CA 1
ATOM 2226 C C . LYS B 1 144 ? 56.253 61.746 40.533 1.00 56.29 144 LYS B C 1
ATOM 2227 O O . LYS B 1 144 ? 56.469 60.723 41.187 1.00 55.59 144 LYS B O 1
#

Organism: Homo sapiens (NCBI:txid9606)

CATH classification: 3.30.1370.10 (+1 more: 3.30.1370.10)

Foldseek 3Di:
DKDKDADPPVCCQLQPDVSVLLVVLCPQPFWPDWDAPNVRNMIMTDGDDPVSSVSSLQSRQKDWDKDDAAQVQVDLCCDPPSVNVVVLCVVLVWDDWDKDDDDPPPPPDDPGIIIITIGGPSSVVSSVVSSCCSRPPDD/DKDKDKDADDPVCCQLQPDVSPLLVVLCPQPFWDDWDADPVRNMIMTMGDDDVSSVVSLQSRAKDKDKDDDQPVCPPVCCPPVNVNVVVLLVVLVWPDWDKDDDPPPDDDDDPRIIIITIHGVSSVVSSVVSVVVSVVVSD

InterPro domains:
  IPR004087 K Homology domain [SM00322] (217-283)
  IPR004087 K Homology domain [SM00322] (284-422)
  IPR004088 K Homology domain, type 1 [PF00013] (221-278)
  IPR004088 K Homology domain, type 1 [PF00013] (285-331)
  IPR008395 Agenet-like domain [PF05641] (63-117)
  IPR022034 Fragile X messenger ribonucleoprotein 1-like, C-terminal core [PF12235] (420-542)
  IPR032196 Fragile X messenger ribonucleoprotein 1, C-terminal region 2 [PF16098] (549-632)
  IPR036612 K Homology domain, type 1 superfamily [G3DSA:3.30.1370.10] (216-279)
  IPR036612 K Homology domain, type 1 superfamily [G3DSA:3.30.1370.10] (280-338)
  IPR036612 K Homology domain, type 1 superfamily [G3DSA:3.30.1370.10] (368-425)
  IPR036612 K Homology domain, type 1 superfamily [SSF54791] (216-281)
  IPR036612 K Homology domain, type 1 superfamily [SSF54791] (282-327)
  IPR040148 Fragile X messenger ribonucleoprotein 1 [PTHR10603] (1-626)
  IPR040472 Synaptic functional regulator FMRP, KH0 domain [PF17904] (123-207)
  IPR041560 FMR1, tudor domain [PF18336] (4-52)
  IPR041560 FMR1, tudor domain [PS51641] (4-50)
  IPR041560 FMR1, tudor domain [PS51641] (63-115)
  IPR047431 Fragile X messenger ribonucleoprotein 1, first Tudor-like Agenet domain [cd20471] (1-55)
  IPR047436 Fragile X messenger ribonucleoprotein 1, second Tudor-like Agenet domain [cd20474] (58-120)
  IPR047438 Fragile X messenger ribonucleoprotein 1, first type I K homology domain [cd22506] (123-199)

Nearest PDB structures (foldseek):
  2qnd-assembly2_B  TM=9.746E-01  e=1.444E-22  Homo sapiens
  2cpq-assembly1_A  TM=8.714E-01  e=3.935E-07  Homo sapiens
  3krm-assembly1_A  TM=4.615E-01  e=4.166E-05  Homo sapiens
  3bzq-assembly1_A  TM=6.249E-01  e=1.665E+00  Mycobacterium tuberculosis H37Rv
  1ul3-assembly2_D  TM=5.489E-01  e=1.026E+00  Synechocystis sp.

Secondary structure (DSSP, 8-state):
-EEEEE--TT--TTT-GGGHHHHHHHTSTTEEEEEEETTTTEEEEEESSHHHHHHHHHHH-EEEEEEE--GGGHHHHH-GGGHHHHHHHHHHT-SEEEEEEE-TT--------EEEEEEEHHHHHHHHHHHHIIIII--/--EEEEEE--TT--TTT-GGGHHHHHHHTSTTEEEEEEETTTTEEEEEESSHHHHHHHHHHH-EEEEEEE--GGGHHHHH-GGGHHHHHHHHHHT-SEEEEEEE-TT-SS-----EEEEEEEHHHHHHHHHHHHHHHHHH-

B-factor: mean 49.44, std 7.38, range [28.35, 79.02]

Sequence (280 aa):
FHEQFIVREDLGLAIGTHGANIQQARKVPGVTAIDLDEDTCTFHIYGEDQDAVKKARSFLEFAEDVIQVPRNLVGKVIGKNGKLIQEIVDKSGVVRVRIEAENEKNVPQEEGVPFVFVGTKDSIANATVLLDYHLNYLKSRFHEQFIVREDLGLAIGTHGANIQQARKVPGVTAIDLDEDTCTFHIYGEDQDAVKKARSFLEFAEDVIQVPRNLVGKVIGKNGKLIQEIVDKSGVVRVRIEAENEKNVPQEEGVPFVFVGTKDSIANATVLLDYHLNYLK